Protein 1M15 (pdb70)

Solvent-accessible surface area: 14809 Å² total

B-factor: mean 19.34, std 11.13, range [7.87, 86.86]

GO terms:
  GO:0004054 arginine kinase activity (F, IDA)
  GO:0016310 phosphorylation (P, IDA)
  GO:0005524 ATP binding (F, IDA)

Foldseek 3Di:
DDVVQLVVLVVLLVLLVPPVVQQALQSVQPDPVLCVVQQPFADPLGDGVCLFQQLCSVPSNHNHRGWAQFPCSCPSSVSSNVVSLCVQQVGAHPPAAFDPADQDDLVVFFFQDVVQPWFWKKKKKFFFAFPPDTAQQSDDLVRLQVLLVLVQVLQCPDDDQSHWHKDQPVVDDPVVQVVCLVVVQADDPDDSSCVSSNRQPPPPRNWTKIGHPVSQWMWTDRDQHRIMTMGMDTGGGVSVRSVVSVVVVVSSCVPTPTDQDRGFGGDGGHSQCTRQNMKIKTFTAQCQCCVPPVSVQVLLVVLQKDWDAPSGHPDHHDPRTIIIIHRHHGRDHSNVRNVSRSVSSSVSVVCSVVGD

InterPro domains:
  IPR000749 ATP:guanido phosphotransferase [PTHR11547] (3-356)
  IPR014746 Glutamine synthetase/guanido kinase, catalytic domain [SSF55931] (97-356)
  IPR022413 ATP:guanido phosphotransferase, N-terminal [PF02807] (21-86)
  IPR022413 ATP:guanido phosphotransferase, N-terminal [PS51509] (9-91)
  IPR022414 ATP:guanido phosphotransferase, catalytic domain [PF00217] (147-355)
  IPR022414 ATP:guanido phosphotransferase, catalytic domain [PS51510] (119-356)
  IPR022415 ATP:guanido phosphotransferase active site [PS00112] (271-277)
  IPR036802 ATP:guanido phosphotransferase, N-terminal domain superfamily [G3DSA:1.10.135.10] (1-95)
  IPR036802 ATP:guanido phosphotransferase, N-terminal domain superfamily [SSF48034] (9-100)

CATH classification: 1.10.135.10 (+1 more: 3.30.590.10)

Organism: Limulus polyphemus (NCBI:txid6850)

Structure (mmCIF, N/CA/C/O backbone):
data_1M15
#
_entry.id   1M15
#
_cell.length_a   65.393
_cell.length_b   70.312
_cell.length_c   80.319
_cell.angle_alpha   90.00
_cell.angle_beta   90.00
_cell.angle_gamma   90.00
#
_symmetry.space_group_name_H-M   'P 21 21 21'
#
loop_
_entity.id
_entity.type
_entity.pdbx_description
1 polymer 'arginine kinase'
2 non-polymer 'NITRATE ION'
3 non-polymer 'MAGNESIUM ION'
4 non-polymer ARGININE
5 non-polymer "ADENOSINE-5'-DIPHOSPHATE"
6 water water
#
loop_
_atom_site.group_PDB
_atom_site.id
_atom_site.type_symbol
_atom_site.label_atom_id
_atom_site.label_alt_id
_atom_site.label_comp_id
_atom_site.label_asym_id
_atom_site.label_entity_id
_atom_site.label_seq_id
_atom_site.pdbx_PDB_ins_code
_atom_site.Cartn_x
_atom_site.Cartn_y
_atom_site.Cartn_z
_atom_site.occupancy
_atom_site.B_iso_or_equiv
_atom_site.auth_seq_id
_atom_site.auth_comp_id
_atom_site.auth_asym_id
_atom_site.auth_atom_id
_atom_site.pdbx_PDB_model_num
ATOM 1 N N . VAL A 1 2 ? 46.175 -11.953 27.067 1.00 30.64 2 VAL A N 1
ATOM 2 C CA . VAL A 1 2 ? 46.461 -10.521 27.206 1.00 33.03 2 VAL A CA 1
ATOM 3 C C . VAL A 1 2 ? 47.921 -10.222 26.919 1.00 35.31 2 VAL A C 1
ATOM 4 O O . VAL A 1 2 ? 48.841 -10.999 27.193 1.00 47.91 2 VAL A O 1
ATOM 8 N N . ASP A 1 3 ? 48.177 -9.062 26.317 1.00 35.68 3 ASP A N 1
ATOM 9 C CA . ASP A 1 3 ? 49.524 -8.661 25.933 1.00 39.57 3 ASP A CA 1
ATOM 10 C C . ASP A 1 3 ? 50.329 -8.284 27.169 1.00 38.74 3 ASP A C 1
ATOM 11 O O . ASP A 1 3 ? 49.770 -7.803 28.150 1.00 39.69 3 ASP A O 1
ATOM 16 N N . GLN A 1 4 ? 51.644 -8.443 27.136 1.00 45.33 4 GLN A N 1
ATOM 17 C CA . GLN A 1 4 ? 52.520 -8.115 28.252 1.00 45.64 4 GLN A CA 1
ATOM 18 C C . GLN A 1 4 ? 52.377 -6.677 28.727 1.00 43.82 4 GLN A C 1
ATOM 19 O O . GLN A 1 4 ? 52.552 -6.375 29.904 1.00 40.99 4 GLN A O 1
ATOM 25 N N . ALA A 1 5 ? 52.174 -5.745 27.800 1.00 39.17 5 ALA A N 1
ATOM 26 C CA . ALA A 1 5 ? 52.109 -4.341 28.214 1.00 38.69 5 ALA A CA 1
ATOM 27 C C . ALA A 1 5 ? 50.939 -4.119 29.161 1.00 37.38 5 ALA A C 1
ATOM 28 O O . ALA A 1 5 ? 51.003 -3.289 30.077 1.00 36.91 5 ALA A O 1
ATOM 30 N N . THR A 1 6 ? 49.838 -4.813 28.866 1.00 35.72 6 THR A N 1
ATOM 31 C CA . THR A 1 6 ? 48.647 -4.695 29.707 1.00 33.07 6 THR A CA 1
ATOM 32 C C . THR A 1 6 ? 48.886 -5.428 31.023 1.00 28.07 6 THR A C 1
ATOM 33 O O . THR A 1 6 ? 48.572 -4.928 32.102 1.00 24.79 6 THR A O 1
ATOM 37 N N . LEU A 1 7 ? 49.582 -6.574 30.972 1.00 31.25 7 LEU A N 1
ATOM 38 C CA . LEU A 1 7 ? 49.887 -7.277 32.219 1.00 28.36 7 LEU A CA 1
ATOM 39 C C . LEU A 1 7 ? 50.787 -6.419 33.101 1.00 28.85 7 LEU A C 1
ATOM 40 O O . LEU A 1 7 ? 50.666 -6.373 34.316 1.00 30.62 7 LEU A O 1
ATOM 45 N N . ASP A 1 8 ? 51.797 -5.807 32.488 1.00 30.24 8 ASP A N 1
ATOM 46 C CA . ASP A 1 8 ? 52.684 -4.871 33.173 1.00 31.54 8 ASP A CA 1
ATOM 47 C C . ASP A 1 8 ? 51.923 -3.753 33.873 1.00 31.07 8 ASP A C 1
ATOM 48 O O . ASP A 1 8 ? 52.177 -3.434 35.043 1.00 29.47 8 ASP A O 1
ATOM 53 N N . LYS A 1 9 ? 51.043 -3.098 33.121 1.00 26.73 9 LYS A N 1
ATOM 54 C CA . LYS A 1 9 ? 50.203 -2.038 33.676 1.00 26.30 9 LYS A CA 1
ATOM 55 C C . LYS A 1 9 ? 49.317 -2.575 34.785 1.00 22.64 9 LYS A C 1
ATOM 56 O O . LYS A 1 9 ? 49.081 -1.960 35.828 1.00 24.85 9 LYS A O 1
ATOM 62 N N . LEU A 1 10 ? 48.842 -3.817 34.611 1.00 22.20 10 LEU A N 1
ATOM 63 C CA . LEU A 1 10 ? 48.012 -4.364 35.689 1.00 24.15 10 LEU A CA 1
ATOM 64 C C . LEU A 1 10 ? 48.810 -4.560 36.973 1.00 24.65 10 LEU A C 1
ATOM 65 O O . LEU A 1 10 ? 48.341 -4.280 38.076 1.00 22.57 10 LEU A O 1
ATOM 70 N N . GLU A 1 11 ? 49.985 -5.188 36.877 1.00 26.33 11 GLU A N 1
ATOM 71 C CA . GLU A 1 11 ? 50.818 -5.400 38.062 1.00 29.90 11 GLU A CA 1
ATOM 72 C C . GLU A 1 11 ? 51.144 -4.080 38.749 1.00 28.15 11 GLU A C 1
ATOM 73 O O . GLU A 1 11 ? 51.120 -3.922 39.969 1.00 28.25 11 GLU A O 1
ATOM 79 N N . ALA A 1 12 ? 51.410 -3.048 37.944 1.00 26.78 12 ALA A N 1
ATOM 80 C CA . ALA A 1 12 ? 51.701 -1.730 38.523 1.00 27.56 12 ALA A CA 1
ATOM 81 C C . ALA A 1 12 ? 50.453 -1.121 39.154 1.00 26.25 12 ALA A C 1
ATOM 82 O O . ALA A 1 12 ? 50.516 -0.500 40.225 1.00 24.37 12 ALA A O 1
ATOM 84 N N . GLY A 1 13 ? 49.287 -1.333 38.527 1.00 23.07 13 GLY A N 1
ATOM 85 C CA . GLY A 1 13 ? 48.081 -0.793 39.171 1.00 22.96 13 GLY A CA 1
ATOM 86 C C . GLY A 1 13 ? 47.794 -1.531 40.474 1.00 22.12 13 GLY A C 1
ATOM 87 O O . GLY A 1 13 ? 47.321 -0.924 41.460 1.00 21.44 13 GLY A O 1
ATOM 88 N N . PHE A 1 14 ? 47.951 -2.861 40.467 1.00 21.77 14 PHE A N 1
ATOM 89 C CA . PHE A 1 14 ? 47.671 -3.622 41.702 1.00 20.55 14 PHE A CA 1
ATOM 90 C C . PHE A 1 14 ? 48.587 -3.093 42.802 1.00 22.81 14 PHE A C 1
ATOM 91 O O . PHE A 1 14 ? 48.180 -2.838 43.939 1.00 22.32 14 PHE A O 1
ATOM 99 N N . LYS A 1 15 ? 49.867 -2.920 42.470 1.00 22.18 15 LYS A N 1
ATOM 100 C CA . LYS A 1 15 ? 50.844 -2.379 43.411 1.00 24.20 15 LYS A CA 1
ATOM 101 C C . LYS A 1 15 ? 50.436 -0.998 43.920 1.00 24.89 15 LYS A C 1
ATOM 102 O O . LYS A 1 15 ? 50.523 -0.686 45.123 1.00 24.07 15 LYS A O 1
ATOM 108 N N . LYS A 1 16 ? 50.031 -0.154 42.966 1.00 21.52 16 LYS A N 1
ATOM 109 C CA . LYS A 1 16 ? 49.623 1.192 43.367 1.00 21.91 16 LYS A CA 1
ATOM 110 C C . LYS A 1 16 ? 48.456 1.107 44.334 1.00 25.97 16 LYS A C 1
ATOM 111 O O . LYS A 1 16 ? 48.400 1.880 45.309 1.00 21.40 16 LYS A O 1
ATOM 117 N N . LEU A 1 17 ? 47.473 0.236 44.109 1.00 20.50 17 LEU A N 1
ATOM 118 C CA . LEU A 1 17 ? 46.355 0.121 45.052 1.00 19.89 17 LEU A CA 1
ATOM 119 C C . LEU A 1 17 ? 46.795 -0.371 46.430 1.00 22.23 17 LEU A C 1
ATOM 120 O O . LEU A 1 17 ? 46.334 0.145 47.460 1.00 20.91 17 LEU A O 1
ATOM 125 N N . GLN A 1 18 ? 47.701 -1.353 46.436 1.00 23.20 18 GLN A N 1
ATOM 126 C CA . GLN A 1 18 ? 48.171 -1.887 47.710 1.00 22.34 18 GLN A CA 1
ATOM 127 C C . GLN A 1 18 ? 48.907 -0.809 48.499 1.00 23.05 18 GLN A C 1
ATOM 128 O O . GLN A 1 18 ? 48.805 -0.784 49.728 1.00 24.83 18 GLN A O 1
ATOM 134 N N . GLU A 1 19 ? 49.668 0.033 47.773 1.00 22.20 19 GLU A N 1
ATOM 135 C CA . GLU A 1 19 ? 50.471 1.039 48.461 1.00 22.62 19 GLU A CA 1
ATOM 136 C C . GLU A 1 19 ? 49.631 2.194 48.986 1.00 23.22 19 GLU A C 1
ATOM 137 O O . GLU A 1 19 ? 50.098 3.004 49.807 1.00 24.15 19 GLU A O 1
ATOM 143 N N . ALA A 1 20 ? 48.450 2.405 48.416 1.00 22.08 20 ALA A N 1
ATOM 144 C CA . ALA A 1 20 ? 47.619 3.561 48.764 1.00 21.32 20 ALA A CA 1
ATOM 145 C C . ALA A 1 20 ? 46.906 3.248 50.077 1.00 20.55 20 ALA A C 1
ATOM 146 O O . ALA A 1 20 ? 45.801 2.702 50.036 1.00 23.06 20 ALA A O 1
ATOM 148 N N . SER A 1 21 ? 47.574 3.494 51.185 1.00 26.33 21 SER A N 1
ATOM 149 C CA . SER A 1 21 ? 47.118 3.090 52.508 1.00 31.08 21 SER A CA 1
ATOM 150 C C . SER A 1 21 ? 45.801 3.717 52.899 1.00 29.33 21 SER A C 1
ATOM 151 O O . SER A 1 21 ? 44.996 3.166 53.659 1.00 33.57 21 SER A O 1
ATOM 154 N N . ASP A 1 22 ? 45.499 4.907 52.376 1.00 28.24 22 ASP A N 1
ATOM 155 C CA . ASP A 1 22 ? 44.216 5.448 52.853 1.00 32.49 22 ASP A CA 1
ATOM 156 C C . ASP A 1 22 ? 43.133 5.377 51.783 1.00 31.15 22 ASP A C 1
ATOM 157 O O . ASP A 1 22 ? 42.075 6.005 51.911 1.00 39.34 22 ASP A O 1
ATOM 162 N N . CYS A 1 23 ? 43.359 4.636 50.701 1.00 25.03 23 CYS A N 1
ATOM 163 C CA . CYS A 1 23 ? 42.318 4.455 49.683 1.00 20.59 23 CYS A CA 1
ATOM 164 C C . CYS A 1 23 ? 41.230 3.543 50.230 1.00 21.81 23 CYS A C 1
ATOM 165 O O . CYS A 1 23 ? 41.466 2.511 50.870 1.00 24.53 23 CYS A O 1
ATOM 168 N N . LYS A 1 24 ? 39.990 3.973 49.985 1.00 19.70 24 LYS A N 1
ATOM 169 C CA . LYS A 1 24 ? 38.836 3.298 50.563 1.00 19.32 24 LYS A CA 1
ATOM 170 C C . LYS A 1 24 ? 37.898 2.775 49.487 1.00 15.80 24 LYS A C 1
ATOM 171 O O . LYS A 1 24 ? 36.741 2.414 49.765 1.00 19.49 24 LYS A O 1
ATOM 177 N N . SER A 1 25 ? 38.378 2.619 48.256 1.00 16.47 25 SER A N 1
ATOM 178 C CA . SER A 1 25 ? 37.498 2.146 47.197 1.00 15.02 25 SER A CA 1
ATOM 179 C C . SER A 1 25 ? 37.143 0.681 47.403 1.00 15.51 25 SER A C 1
ATOM 180 O O . SER A 1 25 ? 37.910 -0.141 47.937 1.00 16.27 25 SER A O 1
ATOM 183 N N . LEU A 1 26 ? 35.992 0.280 46.869 1.00 14.44 26 LEU A N 1
ATOM 184 C CA . LEU A 1 26 ? 35.640 -1.133 46.861 1.00 13.69 26 LEU A CA 1
ATOM 185 C C . LEU A 1 26 ? 36.611 -1.909 45.974 1.00 14.54 26 LEU A C 1
ATOM 186 O O . LEU A 1 26 ? 36.859 -3.097 46.267 1.00 15.45 26 LEU A O 1
ATOM 191 N N . LEU A 1 27 ? 37.182 -1.283 44.957 1.00 13.76 27 LEU A N 1
ATOM 192 C CA . LEU A 1 27 ? 38.233 -1.935 44.157 1.00 13.95 27 LEU A CA 1
ATOM 193 C C . LEU A 1 27 ? 39.402 -2.363 45.026 1.00 14.99 27 LEU A C 1
ATOM 194 O O . LEU A 1 27 ? 39.828 -3.521 45.061 1.00 16.80 27 LEU A O 1
ATOM 199 N N . LYS A 1 28 ? 39.958 -1.440 45.815 1.00 16.22 28 LYS A N 1
ATOM 200 C CA . LYS A 1 28 ? 41.076 -1.821 46.671 1.00 16.70 28 LYS A CA 1
ATOM 201 C C . LYS A 1 28 ? 40.632 -2.881 47.666 1.00 16.19 28 LYS A C 1
ATOM 202 O O . LYS A 1 28 ? 41.412 -3.796 47.998 1.00 19.31 28 LYS A O 1
ATOM 213 N N . LYS A 1 29 ? 39.459 -2.740 48.251 1.00 17.29 29 LYS A N 1
ATOM 214 C CA . LYS A 1 29 ? 39.018 -3.697 49.281 1.00 16.08 29 LYS A CA 1
ATOM 215 C C . LYS A 1 29 ? 38.876 -5.101 48.732 1.00 16.84 29 LYS A C 1
ATOM 216 O O . LYS A 1 29 ? 39.232 -6.102 49.380 1.00 20.33 29 LYS A O 1
ATOM 222 N N . HIS A 1 30 ? 38.406 -5.261 47.498 1.00 16.34 30 HIS A N 1
ATOM 223 C CA . HIS A 1 30 ? 38.011 -6.570 47.004 1.00 17.39 30 HIS A CA 1
ATOM 224 C C . HIS A 1 30 ? 38.972 -7.160 45.999 1.00 16.59 30 HIS A C 1
ATOM 225 O O . HIS A 1 30 ? 38.887 -8.372 45.787 1.00 17.90 30 HIS A O 1
ATOM 232 N N . LEU A 1 31 ? 39.885 -6.375 45.435 1.00 17.03 31 LEU A N 1
ATOM 233 C CA . LEU A 1 31 ? 40.887 -6.945 44.535 1.00 17.25 31 LEU A CA 1
ATOM 234 C C . LEU A 1 31 ? 42.059 -7.501 45.343 1.00 18.36 31 LEU A C 1
ATOM 235 O O . LEU A 1 31 ? 43.092 -6.851 45.510 1.00 21.59 31 LEU A O 1
ATOM 240 N N . THR A 1 32 ? 41.814 -8.699 45.876 1.00 19.21 32 THR A N 1
ATOM 241 C CA . THR A 1 32 ? 42.904 -9.403 46.575 1.00 20.44 32 THR A CA 1
ATOM 242 C C . THR A 1 32 ? 43.880 -9.978 45.568 1.00 20.00 32 THR A C 1
ATOM 243 O O . THR A 1 32 ? 43.561 -10.109 44.375 1.00 20.95 32 THR A O 1
ATOM 247 N N . LYS A 1 33 ? 45.079 -10.329 46.046 1.00 22.13 33 LYS A N 1
ATOM 248 C CA . LYS A 1 33 ? 46.061 -10.965 45.164 1.00 22.68 33 LYS A CA 1
ATOM 249 C C . LYS A 1 33 ? 45.449 -12.191 44.482 1.00 23.21 33 LYS A C 1
ATOM 250 O O . LYS A 1 33 ? 45.651 -12.358 43.270 1.00 25.22 33 LYS A O 1
ATOM 256 N N . ASP A 1 34 ? 44.698 -13.008 45.209 1.00 24.66 34 ASP A N 1
ATOM 257 C CA . ASP A 1 34 ? 44.073 -14.183 44.608 1.00 28.46 34 ASP A CA 1
ATOM 258 C C . ASP A 1 34 ? 43.108 -13.807 43.493 1.00 24.46 34 ASP A C 1
ATOM 259 O O . ASP A 1 34 ? 43.110 -14.414 42.412 1.00 26.68 34 ASP A O 1
ATOM 264 N N . VAL A 1 35 ? 42.201 -12.868 43.817 1.00 21.91 35 VAL A N 1
ATOM 265 C CA . VAL A 1 35 ? 41.240 -12.461 42.800 1.00 20.47 35 VAL A CA 1
ATOM 266 C C . VAL A 1 35 ? 41.968 -11.925 41.577 1.00 18.60 35 VAL A C 1
ATOM 267 O O . VAL A 1 35 ? 41.642 -12.295 40.441 1.00 20.91 35 VAL A O 1
ATOM 271 N N . PHE A 1 36 ? 42.916 -11.015 41.818 1.00 20.02 36 PHE A N 1
ATOM 272 C CA . PHE A 1 36 ? 43.719 -10.436 40.734 1.00 19.91 36 PHE A CA 1
ATOM 273 C C . PHE A 1 36 ? 44.402 -11.504 39.904 1.00 21.03 36 PHE A C 1
ATOM 274 O O . PHE A 1 36 ? 44.258 -11.521 38.674 1.00 20.83 36 PHE A O 1
ATOM 282 N N . ASP A 1 37 ? 45.127 -12.444 40.532 1.00 23.15 37 ASP A N 1
ATOM 283 C CA . ASP A 1 37 ? 45.811 -13.468 39.724 1.00 26.23 37 ASP A CA 1
ATOM 284 C C . ASP A 1 37 ? 44.808 -14.327 38.961 1.00 23.63 37 ASP A C 1
ATOM 285 O O . ASP A 1 37 ? 45.096 -14.793 37.852 1.00 26.86 37 ASP A O 1
ATOM 290 N N . SER A 1 38 ? 43.621 -14.529 39.526 1.00 22.22 38 SER A N 1
ATOM 291 C CA . SER A 1 38 ? 42.646 -15.398 38.878 1.00 21.48 38 SER A CA 1
ATOM 292 C C . SER A 1 38 ? 42.096 -14.803 37.591 1.00 21.54 38 SER A C 1
ATOM 293 O O . SER A 1 38 ? 41.613 -15.536 36.721 1.00 26.53 38 SER A O 1
ATOM 296 N N . ILE A 1 39 ? 42.116 -13.473 37.437 1.00 18.99 39 ILE A N 1
ATOM 297 C CA . ILE A 1 39 ? 41.443 -12.891 36.280 1.00 19.07 39 ILE A CA 1
ATOM 298 C C . ILE A 1 39 ? 42.317 -11.966 35.469 1.00 17.56 39 ILE A C 1
ATOM 299 O O . ILE A 1 39 ? 41.912 -11.575 34.375 1.00 20.91 39 ILE A O 1
ATOM 304 N N . LYS A 1 40 ? 43.556 -11.682 35.844 1.00 18.72 40 LYS A N 1
ATOM 305 C CA . LYS A 1 40 ? 44.342 -10.691 35.123 1.00 19.21 40 LYS A CA 1
ATOM 306 C C . LYS A 1 40 ? 44.759 -11.115 33.720 1.00 20.72 40 LYS A C 1
ATOM 307 O O . LYS A 1 40 ? 45.055 -10.236 32.886 1.00 21.45 40 LYS A O 1
ATOM 313 N N . ASN A 1 41 ? 44.726 -12.408 33.414 1.00 20.91 41 ASN A N 1
ATOM 314 C CA . ASN A 1 41 ? 45.083 -12.873 32.068 1.00 23.24 41 ASN A CA 1
ATOM 315 C C . ASN A 1 41 ? 43.837 -13.098 31.208 1.00 21.37 41 ASN A C 1
ATOM 316 O O . ASN A 1 41 ? 43.915 -13.679 30.117 1.00 25.70 41 ASN A O 1
ATOM 321 N N . LYS A 1 42 ? 42.657 -12.711 31.709 1.00 20.87 42 LYS A N 1
ATOM 322 C CA . LYS A 1 42 ? 41.431 -12.986 30.945 1.00 22.31 42 LYS A CA 1
ATOM 323 C C . LYS A 1 42 ? 41.066 -11.806 30.054 1.00 23.24 42 LYS A C 1
ATOM 324 O O . LYS A 1 42 ? 41.433 -10.656 30.299 1.00 23.45 42 LYS A O 1
ATOM 330 N N . LYS A 1 43 ? 40.318 -12.133 29.006 1.00 25.07 43 LYS A N 1
ATOM 331 C CA . LYS A 1 43 ? 39.906 -11.127 28.025 1.00 23.50 43 LYS A CA 1
ATOM 332 C C . LYS A 1 43 ? 38.531 -11.466 27.479 1.00 23.54 43 LYS A C 1
ATOM 333 O O . LYS A 1 43 ? 38.167 -12.633 27.357 1.00 23.36 43 LYS A O 1
ATOM 339 N N . THR A 1 44 ? 37.693 -10.460 27.233 1.00 20.99 44 THR A N 1
ATOM 340 C CA . THR A 1 44 ? 36.376 -10.734 26.660 1.00 20.02 44 THR A CA 1
ATOM 341 C C . THR A 1 44 ? 36.448 -10.915 25.141 1.00 23.25 44 THR A C 1
ATOM 342 O O . THR A 1 44 ? 37.502 -10.636 24.565 1.00 30.84 44 THR A O 1
ATOM 346 N N . GLY A 1 45 ? 35.314 -11.279 24.564 1.00 25.03 45 GLY A N 1
ATOM 347 C CA . GLY A 1 45 ? 35.209 -11.439 23.112 1.00 29.24 45 GLY A CA 1
ATOM 348 C C . GLY A 1 45 ? 35.438 -10.104 22.433 1.00 28.99 45 GLY A C 1
ATOM 349 O O . GLY A 1 45 ? 35.832 -10.117 21.270 1.00 40.50 45 GLY A O 1
ATOM 350 N N . MET A 1 46 ? 35.226 -8.971 23.083 1.00 30.26 46 MET A N 1
ATOM 351 C CA . MET A 1 46 ? 35.446 -7.644 22.516 1.00 30.92 46 MET A CA 1
ATOM 352 C C . MET A 1 46 ? 36.841 -7.106 22.842 1.00 29.11 46 MET A C 1
ATOM 353 O O . MET A 1 46 ? 37.199 -5.973 22.509 1.00 37.88 46 MET A O 1
ATOM 362 N N . GLY A 1 47 ? 37.620 -7.881 23.582 1.00 25.27 47 GLY A N 1
ATOM 363 C CA . GLY A 1 47 ? 38.998 -7.543 23.901 1.00 25.74 47 GLY A CA 1
ATOM 364 C C . GLY A 1 47 ? 39.168 -6.739 25.170 1.00 26.32 47 GLY A C 1
ATOM 365 O O . GLY A 1 47 ? 40.229 -6.156 25.423 1.00 25.93 47 GLY A O 1
ATOM 366 N N . ALA A 1 48 ? 38.102 -6.667 25.967 1.00 23.72 48 ALA A N 1
ATOM 367 C CA . ALA A 1 48 ? 38.205 -5.964 27.238 1.00 22.03 48 ALA A CA 1
ATOM 368 C C . ALA A 1 48 ? 39.054 -6.779 28.201 1.00 19.26 48 ALA A C 1
ATOM 369 O O . ALA A 1 48 ? 38.895 -8.002 28.324 1.00 21.79 48 ALA A O 1
ATOM 371 N N . THR A 1 49 ? 39.975 -6.068 28.850 1.00 18.92 49 THR A N 1
ATOM 372 C CA . THR A 1 49 ? 40.831 -6.742 29.825 1.00 18.65 49 THR A CA 1
ATOM 373 C C . THR A 1 49 ? 40.529 -6.227 31.220 1.00 17.40 49 THR A C 1
ATOM 374 O O . THR A 1 49 ? 39.800 -5.251 31.425 1.00 18.62 49 THR A O 1
ATOM 378 N N . LEU A 1 50 ? 41.190 -6.795 32.219 1.00 18.50 50 LEU A N 1
ATOM 379 C CA . LEU A 1 50 ? 41.035 -6.300 33.587 1.00 17.52 50 LEU A CA 1
ATOM 380 C C . LEU A 1 50 ? 41.468 -4.855 33.721 1.00 17.93 50 LEU A C 1
ATOM 381 O O . LEU A 1 50 ? 40.940 -4.094 34.541 1.00 18.98 50 LEU A O 1
ATOM 386 N N . LEU A 1 51 ? 42.439 -4.434 32.926 1.00 17.69 51 LEU A N 1
ATOM 387 C CA . LEU A 1 51 ? 42.872 -3.045 32.967 1.00 17.24 51 LEU A CA 1
ATOM 388 C C . LEU A 1 51 ? 41.730 -2.104 32.590 1.00 18.26 51 LEU A C 1
ATOM 389 O O . LEU A 1 51 ? 41.533 -1.037 33.195 1.00 18.73 51 LEU A O 1
ATOM 394 N N . ASP A 1 52 ? 40.961 -2.451 31.552 1.00 17.95 52 ASP A N 1
ATOM 395 C CA . ASP A 1 52 ? 39.829 -1.627 31.168 1.00 17.78 52 ASP A CA 1
ATOM 396 C C . ASP A 1 52 ? 38.841 -1.536 32.330 1.00 18.35 52 ASP A C 1
ATOM 397 O O . ASP A 1 52 ? 38.196 -0.508 32.597 1.00 22.09 52 ASP A O 1
ATOM 402 N N . VAL A 1 53 ? 38.658 -2.643 33.046 1.00 15.48 53 VAL A N 1
ATOM 403 C CA . VAL A 1 53 ? 37.731 -2.685 34.171 1.00 14.52 53 VAL A CA 1
ATOM 404 C C . VAL A 1 53 ? 38.182 -1.796 35.316 1.00 14.14 53 VAL A C 1
ATOM 405 O O . VAL A 1 53 ? 37.386 -1.033 35.894 1.00 15.45 53 VAL A O 1
ATOM 409 N N . ILE A 1 54 ? 39.464 -1.877 35.678 1.00 15.19 54 ILE A N 1
ATOM 410 C CA . ILE A 1 54 ? 39.942 -1.257 36.914 1.00 13.92 54 ILE A CA 1
ATOM 411 C C . ILE A 1 54 ? 40.658 0.070 36.724 1.00 15.02 54 ILE A C 1
ATOM 412 O O . ILE A 1 54 ? 40.973 0.740 37.730 1.00 15.48 54 ILE A O 1
ATOM 417 N N . GLN A 1 55 ? 40.982 0.474 35.505 1.00 15.31 55 GLN A N 1
ATOM 418 C CA . GLN A 1 55 ? 41.876 1.637 35.345 1.00 16.25 55 GLN A CA 1
ATOM 419 C C . GLN A 1 55 ? 41.311 2.884 36.019 1.00 15.64 55 GLN A C 1
ATOM 420 O O . GLN A 1 55 ? 42.055 3.699 36.608 1.00 15.36 55 GLN A O 1
ATOM 426 N N . SER A 1 56 ? 39.988 3.080 36.019 1.00 14.60 56 SER A N 1
ATOM 427 C CA . SER A 1 56 ? 39.484 4.334 36.601 1.00 12.85 56 SER A CA 1
ATOM 428 C C . SER A 1 56 ? 39.745 4.386 38.106 1.00 12.99 56 SER A C 1
ATOM 429 O O . SER A 1 56 ? 40.084 5.428 38.696 1.00 14.68 56 SER A O 1
ATOM 432 N N . GLY A 1 57 ? 39.646 3.232 38.758 1.00 13.36 57 GLY A N 1
ATOM 433 C CA . GLY A 1 57 ? 39.871 3.156 40.180 1.00 13.21 57 GLY A CA 1
ATOM 434 C C . GLY A 1 57 ? 41.359 3.202 40.517 1.00 15.02 57 GLY A C 1
ATOM 435 O O . GLY A 1 57 ? 41.699 3.578 41.635 1.00 16.20 57 GLY A O 1
ATOM 436 N N . VAL A 1 58 ? 42.214 2.737 39.616 1.00 16.45 58 VAL A N 1
ATOM 437 C CA . VAL A 1 58 ? 43.658 2.833 39.827 1.00 16.97 58 VAL A CA 1
ATOM 438 C C . VAL A 1 58 ? 44.093 4.293 39.715 1.00 18.02 58 VAL A C 1
ATOM 439 O O . VAL A 1 58 ? 44.880 4.809 40.498 1.00 20.10 58 VAL A O 1
ATOM 443 N N . GLU A 1 59 ? 43.558 5.001 38.735 1.00 17.44 59 GLU A N 1
ATOM 444 C CA . GLU A 1 59 ? 44.009 6.362 38.449 1.00 17.28 59 GLU A CA 1
ATOM 445 C C . GLU A 1 59 ? 43.360 7.344 39.421 1.00 16.32 59 GLU A C 1
ATOM 446 O O . GLU A 1 59 ? 43.898 8.413 39.704 1.00 18.48 59 GLU A O 1
ATOM 452 N N . ASN A 1 60 ? 42.127 7.047 39.820 1.00 14.90 60 ASN A N 1
ATOM 453 C CA . ASN A 1 60 ? 41.385 7.922 40.745 1.00 14.20 60 ASN A CA 1
ATOM 454 C C . ASN A 1 60 ? 41.265 7.190 42.072 1.00 14.42 60 ASN A C 1
ATOM 455 O O . ASN A 1 60 ? 40.306 6.450 42.322 1.00 14.22 60 ASN A O 1
ATOM 460 N N . LEU A 1 61 ? 42.285 7.360 42.904 1.00 15.64 61 LEU A N 1
ATOM 461 C CA . LEU A 1 61 ? 42.317 6.598 44.156 1.00 15.15 61 LEU A CA 1
ATOM 462 C C . LEU A 1 61 ? 41.233 7.036 45.124 1.00 14.75 61 LEU A C 1
ATOM 463 O O . LEU A 1 61 ? 40.931 6.278 46.032 1.00 18.69 61 LEU A O 1
ATOM 468 N N . ASP A 1 62 ? 40.615 8.182 44.864 1.00 15.46 62 ASP A N 1
ATOM 469 C CA . ASP A 1 62 ? 39.497 8.678 45.671 1.00 15.61 62 ASP A CA 1
ATOM 470 C C . ASP A 1 62 ? 38.166 8.052 45.267 1.00 15.31 62 ASP A C 1
ATOM 471 O O . ASP A 1 62 ? 37.104 8.428 45.782 1.00 16.91 62 ASP A O 1
ATOM 476 N N . SER A 1 63 ? 38.168 7.135 44.285 1.00 13.80 63 SER A N 1
ATOM 477 C CA . SER A 1 63 ? 36.960 6.416 43.871 1.00 14.19 63 SER A CA 1
ATOM 478 C C . SER A 1 63 ? 36.266 5.769 45.064 1.00 13.37 63 SER A C 1
ATOM 479 O O . SER A 1 63 ? 36.922 5.184 45.925 1.00 14.40 63 SER A O 1
ATOM 482 N N . GLY A 1 64 ? 34.938 5.739 45.049 1.00 13.25 64 GLY A N 1
ATOM 483 C CA . GLY A 1 64 ? 34.223 4.920 46.018 1.00 13.23 64 GLY A CA 1
ATOM 484 C C . GLY A 1 64 ? 34.118 3.468 45.568 1.00 11.78 64 GLY A C 1
ATOM 485 O O . GLY A 1 64 ? 34.120 2.573 46.432 1.00 14.04 64 GLY A O 1
ATOM 486 N N . VAL A 1 65 ? 34.046 3.231 44.276 1.00 11.95 65 VAL A N 1
ATOM 487 C CA . VAL A 1 65 ? 33.863 1.879 43.750 1.00 11.40 65 VAL A CA 1
ATOM 488 C C . VAL A 1 65 ? 35.075 1.518 42.909 1.00 12.08 65 VAL A C 1
ATOM 489 O O . VAL A 1 65 ? 35.879 0.670 43.318 1.00 14.29 65 VAL A O 1
ATOM 493 N N . GLY A 1 66 ? 35.281 2.227 41.790 1.00 12.51 66 GLY A N 1
ATOM 494 C CA . GLY A 1 66 ? 36.541 2.132 41.058 1.00 13.38 66 GLY A CA 1
ATOM 495 C C . GLY A 1 66 ? 36.563 1.224 39.861 1.00 13.13 66 GLY A C 1
ATOM 496 O O . GLY A 1 66 ? 37.649 1.074 39.277 1.00 14.40 66 GLY A O 1
ATOM 497 N N . ILE A 1 67 ? 35.463 0.565 39.516 1.00 12.68 67 ILE A N 1
ATOM 498 C CA . ILE A 1 67 ? 35.465 -0.332 38.364 1.00 12.59 67 ILE A CA 1
ATOM 499 C C . ILE A 1 67 ? 34.238 -0.071 37.495 1.00 11.61 67 ILE A C 1
ATOM 500 O O . ILE A 1 67 ? 33.227 0.481 37.958 1.00 12.60 67 ILE A O 1
ATOM 505 N N . TYR A 1 68 ? 34.373 -0.433 36.235 1.00 12.56 68 TYR A N 1
ATOM 506 C CA . TYR A 1 68 ? 33.252 -0.349 35.279 1.00 12.10 68 TYR A CA 1
ATOM 507 C C . TYR A 1 68 ? 33.333 -1.580 34.373 1.00 11.46 68 TYR A C 1
ATOM 508 O O . TYR A 1 68 ? 34.408 -2.196 34.254 1.00 13.05 68 TYR A O 1
ATOM 517 N N . ALA A 1 69 ? 32.238 -1.922 33.719 1.00 12.94 69 ALA A N 1
ATOM 518 C CA . ALA A 1 69 ? 32.233 -3.022 32.763 1.00 12.67 69 ALA A CA 1
ATOM 519 C C . ALA A 1 69 ? 32.363 -2.464 31.341 1.00 12.89 69 ALA A C 1
ATOM 520 O O . ALA A 1 69 ? 31.442 -1.789 30.880 1.00 14.10 69 ALA A O 1
ATOM 522 N N . PRO A 1 70 ? 33.418 -2.796 30.595 1.00 14.24 70 PRO A N 1
ATOM 523 C CA . PRO A 1 70 ? 33.515 -2.303 29.205 1.00 15.45 70 PRO A CA 1
ATOM 524 C C . PRO A 1 70 ? 32.482 -2.911 28.276 1.00 14.35 70 PRO A C 1
ATOM 525 O O . PRO A 1 70 ? 32.041 -2.237 27.316 1.00 16.52 70 PRO A O 1
ATOM 529 N N . ASP A 1 71 ? 32.115 -4.158 28.590 1.00 14.97 71 ASP A N 1
ATOM 530 C CA . ASP A 1 71 ? 31.064 -4.839 27.834 1.00 16.32 71 ASP A CA 1
ATOM 531 C C . ASP A 1 71 ? 30.292 -5.724 28.799 1.00 15.47 71 ASP A C 1
ATOM 532 O O . ASP A 1 71 ? 30.701 -5.859 29.973 1.00 16.45 71 ASP A O 1
ATOM 537 N N . ALA A 1 72 ? 29.182 -6.304 28.343 1.00 16.13 72 ALA A N 1
ATOM 538 C CA . ALA A 1 72 ? 28.379 -7.118 29.261 1.00 16.76 72 ALA A CA 1
ATOM 539 C C . ALA A 1 72 ? 29.124 -8.347 29.761 1.00 15.95 72 ALA A C 1
ATOM 540 O O . ALA A 1 72 ? 28.995 -8.770 30.890 1.00 14.76 72 ALA A O 1
ATOM 542 N N . GLU A 1 73 ? 29.885 -8.930 28.837 1.00 16.27 73 GLU A N 1
ATOM 543 C CA . GLU A 1 73 ? 30.611 -10.153 29.107 1.00 16.78 73 GLU A CA 1
ATOM 544 C C . GLU A 1 73 ? 31.531 -9.936 30.310 1.00 14.94 73 GLU A C 1
ATOM 545 O O . GLU A 1 73 ? 31.791 -10.827 31.121 1.00 16.15 73 GLU A O 1
ATOM 551 N N . SER A 1 74 ? 32.107 -8.743 30.420 1.00 14.50 74 SER A N 1
ATOM 552 C CA . SER A 1 74 ? 33.020 -8.421 31.518 1.00 15.27 74 SER A CA 1
ATOM 553 C C . SER A 1 74 ? 32.439 -8.735 32.894 1.00 12.84 74 SER A C 1
ATOM 554 O O . SER A 1 74 ? 33.176 -9.115 33.821 1.00 14.51 74 SER A O 1
ATOM 557 N N . TYR A 1 75 ? 31.141 -8.579 33.109 1.00 13.01 75 TYR A N 1
ATOM 558 C CA . TYR A 1 75 ? 30.558 -8.839 34.430 1.00 14.11 75 TYR A CA 1
ATOM 559 C C . TYR A 1 75 ? 30.782 -10.277 34.872 1.00 14.14 75 TYR A C 1
ATOM 560 O O . TYR A 1 75 ? 30.880 -10.547 36.070 1.00 15.78 75 TYR A O 1
ATOM 569 N N . ARG A 1 76 ? 30.910 -11.191 33.925 1.00 15.53 76 ARG A N 1
ATOM 570 C CA . ARG A 1 76 ? 31.202 -12.593 34.215 1.00 15.29 76 ARG A CA 1
ATOM 571 C C . ARG A 1 76 ? 32.651 -12.943 33.993 1.00 15.23 76 ARG A C 1
ATOM 572 O O . ARG A 1 76 ? 33.208 -13.664 34.832 1.00 17.75 76 ARG A O 1
ATOM 580 N N . THR A 1 77 ? 33.284 -12.466 32.919 1.00 16.01 77 THR A N 1
ATOM 581 C CA . THR A 1 77 ? 34.714 -12.761 32.735 1.00 16.70 77 THR A CA 1
ATOM 582 C C . THR A 1 77 ? 35.492 -12.331 33.974 1.00 15.37 77 THR A C 1
ATOM 583 O O . THR A 1 77 ? 36.414 -13.009 34.442 1.00 19.56 77 THR A O 1
ATOM 587 N N . PHE A 1 78 ? 35.119 -11.148 34.496 1.00 16.42 78 PHE A N 1
ATOM 588 C CA . PHE A 1 78 ? 35.814 -10.649 35.682 1.00 14.61 78 PHE A CA 1
ATOM 589 C C . PHE A 1 78 ? 34.917 -10.751 36.905 1.00 14.63 78 PHE A C 1
ATOM 590 O O . PHE A 1 78 ? 35.037 -9.980 37.848 1.00 15.83 78 PHE A O 1
ATOM 598 N N . GLY A 1 79 ? 34.037 -11.747 36.878 1.00 16.78 79 GLY A N 1
ATOM 599 C CA . GLY A 1 79 ? 33.138 -12.049 37.970 1.00 17.28 79 GLY A CA 1
ATOM 600 C C . GLY A 1 79 ? 33.817 -12.087 39.320 1.00 15.13 79 GLY A C 1
ATOM 601 O O . GLY A 1 79 ? 33.245 -11.567 40.300 1.00 16.79 79 GLY A O 1
ATOM 602 N N . PRO A 1 80 ? 34.978 -12.719 39.481 1.00 15.68 80 PRO A N 1
ATOM 603 C CA . PRO A 1 80 ? 35.578 -12.794 40.828 1.00 15.70 80 PRO A CA 1
ATOM 604 C C . PRO A 1 80 ? 35.851 -11.417 41.430 1.00 15.71 80 PRO A C 1
ATOM 605 O O . PRO A 1 80 ? 35.957 -11.291 42.675 1.00 16.10 80 PRO A O 1
ATOM 609 N N . LEU A 1 81 ? 35.936 -10.360 40.650 1.00 14.41 81 LEU A N 1
ATOM 610 C CA . LEU A 1 81 ? 36.042 -8.996 41.167 1.00 15.23 81 LEU A CA 1
ATOM 611 C C . LEU A 1 81 ? 34.662 -8.339 41.196 1.00 14.96 81 LEU A C 1
ATOM 612 O O . LEU A 1 81 ? 34.293 -7.726 42.222 1.00 14.07 81 LEU A O 1
ATOM 617 N N . PHE A 1 82 ? 33.855 -8.467 40.133 1.00 14.45 82 PHE A N 1
ATOM 618 C CA . PHE A 1 82 ? 32.538 -7.803 40.163 1.00 13.11 82 PHE A CA 1
ATOM 619 C C . PHE A 1 82 ? 31.641 -8.323 41.276 1.00 12.24 82 PHE A C 1
ATOM 620 O O . PHE A 1 82 ? 30.926 -7.583 41.940 1.00 13.64 82 PHE A O 1
ATOM 628 N N . ASP A 1 83 ? 31.610 -9.649 41.442 1.00 13.43 83 ASP A N 1
ATOM 629 C CA . ASP A 1 83 ? 30.642 -10.268 42.343 1.00 14.19 83 ASP A CA 1
ATOM 630 C C . ASP A 1 83 ? 30.791 -9.751 43.764 1.00 13.77 83 ASP A C 1
ATOM 631 O O . ASP A 1 83 ? 29.776 -9.349 44.361 1.00 13.48 83 ASP A O 1
ATOM 636 N N . PRO A 1 84 ? 31.990 -9.714 44.336 1.00 14.31 84 PRO A N 1
ATOM 637 C CA . PRO A 1 84 ? 32.055 -9.240 45.740 1.00 13.33 84 PRO A CA 1
ATOM 638 C C . PRO A 1 84 ? 31.779 -7.756 45.819 1.00 12.84 84 PRO A C 1
ATOM 639 O O . PRO A 1 84 ? 31.257 -7.297 46.845 1.00 13.47 84 PRO A O 1
ATOM 643 N N . ILE A 1 85 ? 32.147 -6.974 44.811 1.00 13.10 85 ILE A N 1
ATOM 644 C CA . ILE A 1 85 ? 31.901 -5.528 44.843 1.00 13.54 85 ILE A CA 1
ATOM 645 C C . ILE A 1 85 ? 30.425 -5.233 44.749 1.00 11.63 85 ILE A C 1
ATOM 646 O O . ILE A 1 85 ? 29.885 -4.397 45.490 1.00 13.21 85 ILE A O 1
ATOM 651 N N . ILE A 1 86 ? 29.732 -5.977 43.881 1.00 13.04 86 ILE A N 1
ATOM 652 C CA . ILE A 1 86 ? 28.277 -5.810 43.747 1.00 13.42 86 ILE A CA 1
ATOM 653 C C . ILE A 1 86 ? 27.603 -6.229 45.050 1.00 12.21 86 ILE A C 1
ATOM 654 O O . ILE A 1 86 ? 26.675 -5.527 45.495 1.00 12.49 86 ILE A O 1
ATOM 659 N N . ASP A 1 87 ? 28.014 -7.347 45.621 1.00 13.31 87 ASP A N 1
ATOM 660 C CA . ASP A 1 87 ? 27.406 -7.780 46.897 1.00 13.33 87 ASP A CA 1
ATOM 661 C C . ASP A 1 87 ? 27.609 -6.717 47.953 1.00 13.23 87 ASP A C 1
ATO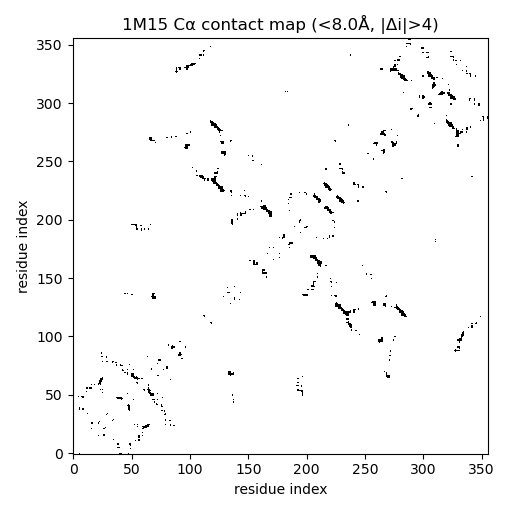M 662 O O . ASP A 1 87 ? 26.721 -6.411 48.749 1.00 13.66 87 ASP A O 1
ATOM 667 N N . ASP A 1 88 ? 28.792 -6.113 48.022 1.00 13.73 88 ASP A N 1
ATOM 668 C CA . ASP A 1 88 ? 29.057 -5.103 49.057 1.00 13.53 88 ASP A CA 1
ATOM 669 C C . ASP A 1 88 ? 28.235 -3.832 48.836 1.00 12.90 88 ASP A C 1
ATOM 670 O O . ASP A 1 88 ? 27.468 -3.363 49.676 1.00 13.64 88 ASP A O 1
ATOM 675 N N . TYR A 1 89 ? 28.331 -3.266 47.623 1.00 12.17 89 TYR A N 1
ATOM 676 C CA . TYR A 1 89 ? 27.693 -1.989 47.354 1.00 11.62 89 TYR A CA 1
ATOM 677 C C . TYR A 1 89 ? 26.183 -2.127 47.555 1.00 11.91 89 TYR A C 1
ATOM 678 O O . TYR A 1 89 ? 25.558 -1.210 48.072 1.00 11.90 89 TYR A O 1
ATOM 687 N N . HIS A 1 90 ? 25.559 -3.150 47.015 1.00 11.45 90 HIS A N 1
ATOM 688 C CA . HIS A 1 90 ? 24.103 -3.192 47.007 1.00 11.15 90 HIS A CA 1
ATOM 689 C C . HIS A 1 90 ? 23.549 -3.770 48.316 1.00 12.55 90 HIS A C 1
ATOM 690 O O . HIS A 1 90 ? 22.338 -3.996 48.418 1.00 12.97 90 HIS A O 1
ATOM 697 N N . GLY A 1 91 ? 24.392 -3.975 49.328 1.00 12.68 91 GLY A N 1
ATOM 698 C CA . GLY A 1 91 ? 23.859 -4.350 50.632 1.00 13.18 91 GLY A CA 1
ATOM 699 C C . GLY A 1 91 ? 23.383 -5.796 50.635 1.00 11.99 91 GLY A C 1
ATOM 700 O O . GLY A 1 91 ? 22.496 -6.151 51.412 1.00 14.87 91 GLY A O 1
ATOM 701 N N . GLY A 1 92 ? 24.042 -6.642 49.839 1.00 12.72 92 GLY A N 1
ATOM 702 C CA . GLY A 1 92 ? 23.765 -8.066 49.857 1.00 13.93 92 GLY A CA 1
ATOM 703 C C . GLY A 1 92 ? 23.277 -8.555 48.506 1.00 14.32 92 GLY A C 1
ATOM 704 O O . GLY A 1 92 ? 22.161 -8.242 48.091 1.00 15.36 92 GLY A O 1
ATOM 705 N N . PHE A 1 93 ? 24.111 -9.328 47.813 1.00 15.43 93 PHE A N 1
ATOM 706 C CA . PHE A 1 93 ? 23.681 -9.886 46.532 1.00 13.61 93 PHE A CA 1
ATOM 707 C C . PHE A 1 93 ? 24.633 -11.065 46.318 1.00 13.91 93 PHE A C 1
ATOM 708 O O . PHE A 1 93 ? 25.784 -10.867 45.928 1.00 17.69 93 PHE A O 1
ATOM 716 N N . LYS A 1 94 ? 24.157 -12.242 46.681 1.00 15.97 94 LYS A N 1
ATOM 717 C CA . LYS A 1 94 ? 24.956 -13.450 46.696 1.00 18.08 94 LYS A CA 1
ATOM 718 C C . LYS A 1 94 ? 25.138 -14.028 45.305 1.00 16.18 94 LYS A C 1
ATOM 719 O O . LYS A 1 94 ? 24.489 -13.639 44.351 1.00 17.68 94 LYS A O 1
ATOM 725 N N . LEU A 1 95 ? 26.076 -14.948 45.159 1.00 20.23 95 LEU A N 1
ATOM 726 C CA . LEU A 1 95 ? 26.427 -15.580 43.897 1.00 19.89 95 LEU A CA 1
ATOM 727 C C . LEU A 1 95 ? 25.166 -16.258 43.363 1.00 19.90 95 LEU A C 1
ATOM 728 O O . LEU A 1 95 ? 24.998 -16.315 42.149 1.00 24.78 95 LEU A O 1
ATOM 733 N N . THR A 1 96 ? 24.348 -16.773 44.270 1.00 22.51 96 THR A N 1
ATOM 734 C CA . THR A 1 96 ? 23.176 -17.551 43.848 1.00 24.45 96 THR A CA 1
ATOM 735 C C . THR A 1 96 ? 21.961 -16.642 43.714 1.00 19.83 96 THR A C 1
ATOM 736 O O . THR A 1 96 ? 20.858 -17.112 43.382 1.00 22.96 96 THR A O 1
ATOM 740 N N . ASP A 1 97 ? 22.112 -15.339 43.999 1.00 16.26 97 ASP A N 1
ATOM 741 C CA . ASP A 1 97 ? 20.947 -14.463 43.891 1.00 14.95 97 ASP A CA 1
ATOM 742 C C . ASP A 1 97 ? 20.741 -14.047 42.431 1.00 14.34 97 ASP A C 1
ATOM 743 O O . ASP A 1 97 ? 21.699 -13.982 41.652 1.00 15.62 97 ASP A O 1
ATOM 748 N N . LYS A 1 98 ? 19.490 -13.720 42.136 1.00 14.99 98 LYS A N 1
ATOM 749 C CA . LYS A 1 98 ? 19.147 -13.168 40.824 1.00 15.12 98 LYS A CA 1
ATOM 750 C C . LYS A 1 98 ? 18.240 -11.957 41.078 1.00 14.47 98 LYS A C 1
ATOM 751 O O . LYS A 1 98 ? 17.375 -11.981 41.958 1.00 14.56 98 LYS A O 1
ATOM 757 N N . HIS A 1 99 ? 18.516 -10.888 40.329 1.00 12.32 99 HIS A N 1
ATOM 758 C CA . HIS A 1 99 ? 17.663 -9.696 40.451 1.00 12.47 99 HIS A CA 1
ATOM 759 C C . HIS A 1 99 ? 16.234 -10.043 40.063 1.00 12.52 99 HIS A C 1
ATOM 760 O O . HIS A 1 99 ? 16.025 -10.738 39.050 1.00 14.41 99 HIS A O 1
ATOM 767 N N . PRO A 1 100 ? 15.227 -9.550 40.772 1.00 12.84 100 PRO A N 1
ATOM 768 C CA . PRO A 1 100 ? 13.821 -9.901 40.486 1.00 14.31 100 PRO A CA 1
ATOM 769 C C . PRO A 1 100 ? 13.313 -9.234 39.209 1.00 14.12 100 PRO A C 1
ATOM 770 O O . PRO A 1 100 ? 13.829 -8.238 38.715 1.00 13.92 100 PRO A O 1
ATOM 774 N N . PRO A 1 101 ? 12.214 -9.730 38.648 1.00 14.37 101 PRO A N 1
ATOM 775 C CA . PRO A 1 101 ? 11.584 -9.102 37.497 1.00 16.13 101 PRO A CA 1
ATOM 776 C C . PRO A 1 101 ? 11.174 -7.665 37.824 1.00 13.60 101 PRO A C 1
ATOM 777 O O . PRO A 1 101 ? 10.914 -7.302 38.974 1.00 15.25 101 PRO A O 1
ATOM 781 N N . LYS A 1 102 ? 11.166 -6.887 36.761 1.00 13.75 102 LYS A N 1
ATOM 782 C CA . LYS A 1 102 ? 10.763 -5.493 36.850 1.00 12.81 102 LYS A CA 1
ATOM 783 C C . LYS A 1 102 ? 9.420 -5.400 37.553 1.00 13.18 102 LYS A C 1
ATOM 784 O O . LYS A 1 102 ? 8.474 -6.096 37.166 1.00 14.95 102 LYS A O 1
ATOM 795 N N . GLN A 1 103 ? 9.307 -4.513 38.541 1.00 11.52 103 GLN A N 1
ATOM 796 C CA . GLN A 1 103 ? 8.056 -4.405 39.303 1.00 13.22 103 GLN A CA 1
ATOM 797 C C . GLN A 1 103 ? 8.002 -2.993 39.884 1.00 11.31 103 GLN A C 1
ATOM 798 O O . GLN A 1 103 ? 8.650 -2.680 40.866 1.00 11.90 103 GLN A O 1
ATOM 804 N N . TRP A 1 104 ? 7.200 -2.153 39.228 1.00 12.57 104 TRP A N 1
ATOM 805 C CA . TRP A 1 104 ? 7.123 -0.764 39.670 1.00 12.65 104 TRP A CA 1
ATOM 806 C C . TRP A 1 104 ? 6.389 -0.639 41.011 1.00 12.97 104 TRP A C 1
ATOM 807 O O . TRP A 1 104 ? 6.542 0.360 41.715 1.00 13.15 104 TRP A O 1
ATOM 818 N N . GLY A 1 105 ? 5.497 -1.587 41.300 1.00 13.02 105 GLY A N 1
ATOM 819 C CA . GLY A 1 105 ? 4.682 -1.602 42.490 1.00 13.58 105 GLY A CA 1
ATOM 820 C C . GLY A 1 105 ? 3.441 -0.744 42.396 1.00 13.20 105 GLY A C 1
ATOM 821 O O . GLY A 1 105 ? 3.092 -0.131 41.386 1.00 15.29 105 GLY A O 1
ATOM 822 N N . ASP A 1 106 ? 2.808 -0.592 43.545 1.00 15.45 106 ASP A N 1
ATOM 823 C CA . ASP A 1 106 ? 1.553 0.154 43.636 1.00 17.34 106 ASP A CA 1
ATOM 824 C C . ASP A 1 106 ? 1.880 1.618 43.914 1.00 16.61 106 ASP A C 1
ATOM 825 O O . ASP A 1 106 ? 2.231 2.051 45.016 1.00 16.29 106 ASP A O 1
ATOM 830 N N . ILE A 1 107 ? 1.742 2.385 42.832 1.00 16.16 107 ILE A N 1
ATOM 831 C CA . ILE A 1 107 ? 2.131 3.790 42.867 1.00 16.73 107 ILE A CA 1
ATOM 832 C C . ILE A 1 107 ? 1.305 4.603 43.827 1.00 18.29 107 ILE A C 1
ATOM 833 O O . ILE A 1 107 ? 1.735 5.629 44.364 1.00 17.47 107 ILE A O 1
ATOM 838 N N . ASN A 1 108 ? 0.069 4.147 44.050 1.00 19.26 108 ASN A N 1
ATOM 839 C CA . ASN A 1 108 ? -0.799 4.875 44.970 1.00 23.25 108 ASN A CA 1
ATOM 840 C C . ASN A 1 108 ? -0.335 4.756 46.410 1.00 20.33 108 ASN A C 1
ATOM 841 O O . ASN A 1 108 ? -0.878 5.454 47.274 1.00 26.49 108 ASN A O 1
ATOM 846 N N . THR A 1 109 ? 0.666 3.921 46.708 1.00 19.78 109 THR A N 1
ATOM 847 C CA . THR A 1 109 ? 1.195 3.873 48.063 1.00 20.01 109 THR A CA 1
ATOM 848 C C . THR A 1 109 ? 2.305 4.885 48.261 1.00 19.42 109 THR A C 1
ATOM 849 O O . THR A 1 109 ? 2.779 5.057 49.384 1.00 26.31 109 THR A O 1
ATOM 853 N N . LEU A 1 110 ? 2.727 5.558 47.195 1.00 17.51 110 LEU A N 1
ATOM 854 C CA . LEU A 1 110 ? 3.742 6.618 47.291 1.00 18.27 110 LEU A CA 1
ATOM 855 C C . LEU A 1 110 ? 3.089 7.933 47.712 1.00 19.33 110 LEU A C 1
ATOM 856 O O . LEU A 1 110 ? 1.930 8.198 47.414 1.00 21.49 110 LEU A O 1
ATOM 861 N N . VAL A 1 111 ? 3.845 8.705 48.490 1.00 21.32 111 VAL A N 1
ATOM 862 C CA . VAL A 1 111 ? 3.253 9.919 49.041 1.00 20.72 111 VAL A CA 1
ATOM 863 C C . VAL A 1 111 ? 4.008 11.188 48.709 1.00 22.49 111 VAL A C 1
ATOM 864 O O . VAL A 1 111 ? 5.130 11.146 48.214 1.00 29.90 111 VAL A O 1
ATOM 868 N N . GLY A 1 112 ? 3.385 12.304 49.086 1.00 20.57 112 GLY A N 1
ATOM 869 C CA . GLY A 1 112 ? 4.053 13.595 49.087 1.00 17.91 112 GLY A CA 1
ATOM 870 C C . GLY A 1 112 ? 5.033 13.675 50.239 1.00 15.11 112 GLY A C 1
ATOM 871 O O . GLY A 1 112 ? 4.772 13.359 51.390 1.00 19.96 112 GLY A O 1
ATOM 872 N N . LEU A 1 113 ? 6.272 13.945 49.932 1.00 11.97 113 LEU A N 1
ATOM 873 C CA . LEU A 1 113 ? 7.357 13.782 50.886 1.00 11.16 113 LEU A CA 1
ATOM 874 C C . LEU A 1 113 ? 7.490 14.929 51.882 1.00 11.27 113 LEU A C 1
ATOM 875 O O . LEU A 1 113 ? 8.087 14.732 52.949 1.00 12.44 113 LEU A O 1
ATOM 880 N N . ASP A 1 114 ? 6.935 16.080 51.576 1.00 10.88 114 ASP A N 1
ATOM 881 C CA . ASP A 1 114 ? 7.131 17.239 52.466 1.00 11.85 114 ASP A CA 1
ATOM 882 C C . ASP A 1 114 ? 6.021 18.255 52.214 1.00 11.27 114 ASP A C 1
ATOM 883 O O . ASP A 1 114 ? 6.270 19.312 51.626 1.00 11.43 114 ASP A O 1
ATOM 888 N N . PRO A 1 115 ? 4.802 17.956 52.661 1.00 12.44 115 PRO A N 1
ATOM 889 C CA . PRO A 1 115 ? 3.680 18.792 52.257 1.00 13.91 115 PRO A CA 1
ATOM 890 C C . PRO A 1 115 ? 3.836 20.262 52.570 1.00 12.09 115 PRO A C 1
ATOM 891 O O . PRO A 1 115 ? 3.451 21.106 51.723 1.00 13.75 115 PRO A O 1
ATOM 895 N N . ALA A 1 116 ? 4.407 20.657 53.701 1.00 11.31 116 ALA A N 1
ATOM 896 C CA . ALA A 1 116 ? 4.534 22.082 54.029 1.00 11.33 116 ALA A CA 1
ATOM 897 C C . ALA A 1 116 ? 5.642 22.744 53.235 1.00 10.83 116 ALA A C 1
ATOM 898 O O . ALA A 1 116 ? 5.715 23.972 53.254 1.00 12.64 116 ALA A O 1
ATOM 900 N N . GLY A 1 117 ? 6.471 22.005 52.514 1.00 11.36 117 GLY A N 1
ATOM 901 C CA . GLY A 1 117 ? 7.415 22.621 51.595 1.00 13.31 117 GLY A CA 1
ATOM 902 C C . GLY A 1 117 ? 8.618 23.295 52.199 1.00 13.24 117 GLY A C 1
ATOM 903 O O . GLY A 1 117 ? 9.301 24.020 51.488 1.00 16.20 117 GLY A O 1
ATOM 904 N N . GLN A 1 118 ? 8.954 23.017 53.463 1.00 12.12 118 GLN A N 1
ATOM 905 C CA . GLN A 1 118 ? 10.059 23.721 54.085 1.00 13.70 118 GLN A CA 1
ATOM 906 C C . GLN A 1 118 ? 11.402 23.034 54.006 1.00 12.87 118 GLN A C 1
ATOM 907 O O . GLN A 1 118 ? 12.392 23.684 54.354 1.00 16.53 118 GLN A O 1
ATOM 913 N N . PHE A 1 119 ? 11.423 21.774 53.566 1.00 11.53 119 PHE A N 1
ATOM 914 C CA . PHE A 1 119 ? 12.689 21.035 53.509 1.00 11.14 119 PHE A CA 1
ATOM 915 C C . PHE A 1 119 ? 13.071 20.629 52.098 1.00 10.36 119 PHE A C 1
ATOM 916 O O . PHE A 1 119 ? 14.239 20.824 51.707 1.00 11.83 119 PHE A O 1
ATOM 924 N N . ILE A 1 120 ? 12.131 20.055 51.340 1.00 10.65 120 ILE A N 1
ATOM 925 C CA . ILE A 1 120 ? 12.492 19.508 50.032 1.00 10.55 120 ILE A CA 1
ATOM 926 C C . ILE A 1 120 ? 12.367 20.575 48.961 1.00 10.95 120 ILE A C 1
ATOM 927 O O . ILE A 1 120 ? 11.379 21.311 48.857 1.00 18.55 120 ILE A O 1
ATOM 932 N N . ILE A 1 121 ? 13.409 20.663 48.151 1.00 10.58 121 ILE A N 1
ATOM 933 C CA . ILE A 1 121 ? 13.453 21.588 47.031 1.00 10.66 121 ILE A CA 1
ATOM 934 C C . ILE A 1 121 ? 12.908 20.947 45.773 1.00 10.58 121 ILE A C 1
ATOM 935 O O . ILE A 1 121 ? 12.148 21.563 45.026 1.00 10.60 121 ILE A O 1
ATOM 940 N N . SER A 1 122 ? 13.321 19.706 45.499 1.00 10.05 122 SER A N 1
ATOM 941 C CA . SER A 1 122 ? 12.922 19.033 44.265 1.00 9.06 122 SER A CA 1
ATOM 942 C C . SER A 1 122 ? 13.096 17.536 44.394 1.00 9.02 122 SER A C 1
ATOM 943 O O . SER A 1 122 ? 13.931 17.080 45.194 1.00 9.94 122 SER A O 1
ATOM 946 N N . THR A 1 123 ? 12.358 16.802 43.575 1.00 8.76 123 THR A N 1
ATOM 947 C CA . THR A 1 123 ? 12.374 15.333 43.638 1.00 8.78 123 THR A CA 1
ATOM 948 C C . THR A 1 123 ? 12.626 14.808 42.220 1.00 8.50 123 THR A C 1
ATOM 949 O O . THR A 1 123 ? 12.124 15.360 41.233 1.00 9.83 123 THR A O 1
ATOM 953 N N . ARG A 1 124 ? 13.384 13.730 42.143 1.00 8.54 124 ARG A N 1
ATOM 954 C CA . ARG A 1 124 ? 13.849 13.227 40.831 1.00 8.75 124 ARG A CA 1
ATOM 955 C C . ARG A 1 124 ? 13.919 11.726 40.896 1.00 8.58 124 ARG A C 1
ATOM 956 O O . ARG A 1 124 ? 14.398 11.203 41.896 1.00 9.60 124 ARG A O 1
ATOM 964 N N . VAL A 1 125 ? 13.502 11.053 39.836 1.00 8.48 125 VAL A N 1
ATOM 965 C CA . VAL A 1 125 ? 13.767 9.623 39.744 1.00 8.27 125 VAL A CA 1
ATOM 966 C C . VAL A 1 125 ? 14.358 9.321 38.378 1.00 8.21 125 VAL A C 1
ATOM 967 O O . VAL A 1 125 ? 13.802 9.802 37.385 1.00 9.32 125 VAL A O 1
ATOM 971 N N . ARG A 1 126 ? 15.457 8.613 38.324 1.00 8.69 126 ARG A N 1
ATOM 972 C CA . ARG A 1 126 ? 16.048 8.230 37.044 1.00 8.78 126 ARG A CA 1
ATOM 973 C C . ARG A 1 126 ? 16.199 6.719 36.962 1.00 8.62 126 ARG A C 1
ATOM 974 O O . ARG A 1 126 ? 16.440 6.074 37.992 1.00 9.18 126 ARG A O 1
ATOM 982 N N . CYS A 1 127 ? 16.226 6.219 35.753 1.00 8.67 127 CYS A N 1
ATOM 983 C CA . CYS A 1 127 ? 16.670 4.873 35.430 1.00 9.42 127 CYS A CA 1
ATOM 984 C C . CYS A 1 127 ? 17.687 4.970 34.297 1.00 8.35 127 CYS A C 1
ATOM 985 O O . CYS A 1 127 ? 17.818 6.000 33.638 1.00 9.71 127 CYS A O 1
ATOM 988 N N . GLY A 1 128 ? 18.367 3.846 34.092 1.00 8.91 128 GLY A N 1
ATOM 989 C CA . GLY A 1 128 ? 19.320 3.778 32.985 1.00 9.74 128 GLY A CA 1
ATOM 990 C C . GLY A 1 128 ? 18.991 2.541 32.153 1.00 9.41 128 GLY A C 1
ATOM 991 O O . GLY A 1 128 ? 18.497 1.532 32.655 1.00 10.42 128 GLY A O 1
ATOM 992 N N . ARG A 1 129 ? 19.367 2.616 30.866 1.00 9.64 129 ARG A N 1
ATOM 993 C CA . ARG A 1 129 ? 19.153 1.480 29.976 1.00 9.76 129 ARG A CA 1
ATOM 994 C C . ARG A 1 129 ? 20.301 1.457 28.972 1.00 9.95 129 ARG A C 1
ATOM 995 O O . ARG A 1 129 ? 20.805 2.523 28.584 1.00 11.61 129 ARG A O 1
ATOM 1003 N N . SER A 1 130 ? 20.597 0.238 28.563 1.00 10.36 130 SER A N 1
ATOM 1004 C CA . SER A 1 130 ? 21.596 0.003 27.502 1.00 10.70 130 SER A CA 1
ATOM 1005 C C . SER A 1 130 ? 20.894 -0.632 26.328 1.00 10.28 130 SER A C 1
ATOM 1006 O O . SER A 1 130 ? 20.029 -1.502 26.501 1.00 11.91 130 SER A O 1
ATOM 1009 N N . LEU A 1 131 ? 21.310 -0.191 25.143 1.00 10.40 131 LEU A N 1
ATOM 1010 C CA . LEU A 1 131 ? 20.683 -0.721 23.923 1.00 11.51 131 LEU A CA 1
ATOM 1011 C C . LEU A 1 131 ? 21.248 -2.092 23.594 1.00 10.62 131 LEU A C 1
ATOM 1012 O O . LEU A 1 131 ? 22.469 -2.280 23.483 1.00 13.10 131 LEU A O 1
ATOM 1017 N N . GLN A 1 132 ? 20.382 -3.055 23.298 1.00 11.33 132 GLN A N 1
ATOM 1018 C CA . GLN A 1 132 ? 20.827 -4.368 22.828 1.00 13.42 132 GLN A CA 1
ATOM 1019 C C . GLN A 1 132 ? 21.605 -4.178 21.523 1.00 14.09 132 GLN A C 1
ATOM 1020 O O . GLN A 1 132 ? 21.154 -3.442 20.661 1.00 16.28 132 GLN A O 1
ATOM 1026 N N . GLY A 1 133 ? 22.737 -4.831 21.474 1.00 15.72 133 GLY A N 1
ATOM 1027 C CA . GLY A 1 133 ? 23.659 -4.855 20.361 1.00 18.48 133 GLY A CA 1
ATOM 1028 C C . GLY A 1 133 ? 24.766 -3.844 20.460 1.00 18.35 133 GLY A C 1
ATOM 1029 O O . GLY A 1 133 ? 25.652 -3.861 19.596 1.00 24.60 133 GLY A O 1
ATOM 1030 N N . TYR A 1 134 ? 24.765 -2.975 21.464 1.00 12.81 134 TYR A N 1
ATOM 1031 C CA . TYR A 1 134 ? 25.861 -2.014 21.609 1.00 12.80 134 TYR A CA 1
ATOM 1032 C C . TYR A 1 134 ? 26.555 -2.271 22.929 1.00 11.57 134 TYR A C 1
ATOM 1033 O O . TYR A 1 134 ? 25.845 -2.404 23.926 1.00 12.89 134 TYR A O 1
ATOM 1042 N N . PRO A 1 135 ? 27.874 -2.311 22.948 1.00 12.36 135 PRO A N 1
ATOM 1043 C CA . PRO A 1 135 ? 28.607 -2.485 24.217 1.00 12.64 135 PRO A CA 1
ATOM 1044 C C . PRO A 1 135 ? 28.620 -1.173 24.971 1.00 11.76 135 PRO A C 1
ATOM 1045 O O . PRO A 1 135 ? 28.056 -0.153 24.563 1.00 12.33 135 PRO A O 1
ATOM 1049 N N . PHE A 1 136 ? 29.203 -1.209 26.177 1.00 12.52 136 PHE A N 1
ATOM 1050 C CA . PHE A 1 136 ? 29.296 0.040 26.937 1.00 11.61 136 PHE A CA 1
ATOM 1051 C C . PHE A 1 136 ? 30.383 0.937 26.384 1.00 11.02 136 PHE A C 1
ATOM 1052 O O . PHE A 1 136 ? 31.170 0.545 25.503 1.00 12.29 136 PHE A O 1
ATOM 1060 N N . ASN A 1 137 ? 30.367 2.167 26.906 1.00 11.42 137 ASN A N 1
ATOM 1061 C CA . ASN A 1 137 ? 31.181 3.236 26.359 1.00 11.62 137 ASN A CA 1
ATOM 1062 C C . ASN A 1 137 ? 32.593 2.885 25.917 1.00 11.93 137 ASN A C 1
ATOM 1063 O O . ASN A 1 137 ? 32.927 3.309 24.801 1.00 13.27 137 ASN A O 1
ATOM 1068 N N . PRO A 1 138 ? 33.433 2.188 26.671 1.00 12.02 138 PRO A N 1
ATOM 1069 C CA . PRO A 1 138 ? 34.831 2.043 26.269 1.00 13.79 138 PRO A CA 1
ATOM 1070 C C . PRO A 1 138 ? 35.037 1.224 25.004 1.00 12.17 138 PRO A C 1
ATOM 1071 O O . PRO A 1 138 ? 36.108 1.238 24.444 1.00 14.75 138 PRO A O 1
ATOM 1075 N N . CYS A 1 139 ? 33.997 0.509 24.596 1.00 12.26 139 CYS A N 1
ATOM 1076 C CA . CYS A 1 139 ? 34.073 -0.327 23.429 1.00 13.04 139 CYS A CA 1
ATOM 1077 C C . CYS A 1 139 ? 33.353 0.264 22.225 1.00 13.75 139 CYS A C 1
ATOM 1078 O O . CYS A 1 139 ? 33.369 -0.382 21.167 1.00 17.40 139 CYS A O 1
ATOM 1081 N N . LEU A 1 140 ? 32.775 1.435 22.378 1.00 11.85 140 LEU A N 1
ATOM 1082 C CA . LEU A 1 140 ? 32.064 2.069 21.270 1.00 12.09 140 LEU A CA 1
ATOM 1083 C C . LEU A 1 140 ? 32.984 2.796 20.311 1.00 13.65 140 LEU A C 1
ATOM 1084 O O . LEU A 1 140 ? 33.915 3.488 20.727 1.00 15.90 140 LEU A O 1
ATOM 1089 N N . THR A 1 141 ? 32.644 2.773 19.031 1.00 12.92 141 THR A N 1
ATOM 1090 C CA . THR A 1 141 ? 33.300 3.641 18.065 1.00 12.79 141 THR A CA 1
ATOM 1091 C C . THR A 1 141 ? 32.508 4.942 17.927 1.00 12.16 141 THR A C 1
ATOM 1092 O O . THR A 1 141 ? 31.347 5.073 18.343 1.00 12.35 141 THR A O 1
ATOM 1096 N N . ALA A 1 142 ? 33.140 5.935 17.284 1.00 13.62 142 ALA A N 1
ATOM 1097 C CA . ALA A 1 142 ? 32.412 7.177 17.028 1.00 14.37 142 ALA A CA 1
ATOM 1098 C C . ALA A 1 142 ? 31.134 6.910 16.256 1.00 13.45 142 ALA A C 1
ATOM 1099 O O . ALA A 1 142 ? 30.116 7.552 16.482 1.00 13.48 142 ALA A O 1
ATOM 1101 N N . GLU A 1 143 ? 31.279 6.060 15.219 1.00 13.23 143 GLU A N 1
ATOM 1102 C CA . GLU A 1 143 ? 30.113 5.784 14.376 1.00 13.75 143 GLU A CA 1
ATOM 1103 C C . GLU A 1 143 ? 29.003 5.158 15.202 1.00 13.24 143 GLU A C 1
ATOM 1104 O O . GLU A 1 143 ? 27.829 5.480 15.003 1.00 13.56 143 GLU A O 1
ATOM 1110 N N . GLN A 1 144 ? 29.355 4.269 16.134 1.00 12.47 144 GLN A N 1
ATOM 1111 C CA . GLN A 1 144 ? 28.317 3.690 16.979 1.00 11.95 144 GLN A CA 1
ATOM 1112 C C . GLN A 1 144 ? 27.641 4.748 17.853 1.00 11.09 144 GLN A C 1
ATOM 1113 O O . GLN A 1 144 ? 26.422 4.708 18.035 1.00 12.33 144 GLN A O 1
ATOM 1119 N N . TYR A 1 145 ? 28.401 5.683 18.442 1.00 11.29 145 TYR A N 1
ATOM 1120 C CA . TYR A 1 145 ? 27.745 6.776 19.167 1.00 11.09 145 TYR A CA 1
ATOM 1121 C C . TYR A 1 145 ? 26.728 7.478 18.288 1.00 10.51 145 TYR A C 1
ATOM 1122 O O . TYR A 1 145 ? 25.629 7.776 18.770 1.00 11.22 145 TYR A O 1
ATOM 1131 N N . LYS A 1 146 ? 27.074 7.734 17.024 1.00 11.38 146 LYS A N 1
ATOM 1132 C CA . LYS A 1 146 ? 26.153 8.434 16.130 1.00 11.87 146 LYS A CA 1
ATOM 1133 C C . LYS A 1 146 ? 24.925 7.576 15.811 1.00 11.41 146 LYS A C 1
ATOM 1134 O O . LYS A 1 146 ? 23.796 8.067 15.792 1.00 12.60 146 LYS A O 1
ATOM 1140 N N . GLU A 1 147 ? 25.128 6.268 15.624 1.00 12.15 147 GLU A N 1
ATOM 1141 C CA . GLU A 1 147 ? 24.000 5.384 15.312 1.00 12.26 147 GLU A CA 1
ATOM 1142 C C . GLU A 1 147 ? 23.028 5.379 16.484 1.00 11.89 147 GLU A C 1
ATOM 1143 O O . GLU A 1 147 ? 21.817 5.489 16.327 1.00 12.61 147 GLU A O 1
ATOM 1149 N N . MET A 1 148 ? 23.585 5.244 17.691 1.00 11.57 148 MET A N 1
ATOM 1150 C CA . MET A 1 148 ? 22.763 5.178 18.899 1.00 12.23 148 MET A CA 1
ATOM 1151 C C . MET A 1 148 ? 21.997 6.478 19.081 1.00 10.84 148 MET A C 1
ATOM 1152 O O . MET A 1 148 ? 20.808 6.456 19.414 1.00 11.47 148 MET A O 1
ATOM 1157 N N . GLU A 1 149 ? 22.671 7.611 18.912 1.00 10.97 149 GLU A N 1
ATOM 1158 C CA . GLU A 1 149 ? 21.971 8.894 19.027 1.00 11.62 149 GLU A CA 1
ATOM 1159 C C . GLU A 1 149 ? 20.803 8.957 18.056 1.00 11.89 149 GLU A C 1
ATOM 1160 O O . GLU A 1 149 ? 19.713 9.435 18.358 1.00 12.21 149 GLU A O 1
ATOM 1166 N N . GLU A 1 150 ? 21.041 8.541 16.799 1.00 11.79 150 GLU A N 1
ATOM 1167 C CA . GLU A 1 150 ? 19.937 8.628 15.830 1.00 11.97 150 GLU A CA 1
ATOM 1168 C C . GLU A 1 150 ? 18.800 7.748 16.319 1.00 12.19 150 GLU A C 1
ATOM 1169 O O . GLU A 1 150 ? 17.626 8.112 16.181 1.00 12.61 150 GLU A O 1
ATOM 1175 N N . LYS A 1 151 ? 19.115 6.520 16.709 1.00 12.19 151 LYS A N 1
ATOM 1176 C CA . LYS A 1 151 ? 18.061 5.580 17.096 1.00 13.21 151 LYS A CA 1
ATOM 1177 C C . LYS A 1 151 ? 17.241 6.109 18.274 1.00 13.09 151 LYS A C 1
ATOM 1178 O O . LYS A 1 151 ? 16.021 6.049 18.262 1.00 13.75 151 LYS A O 1
ATOM 1189 N N . VAL A 1 152 ? 17.937 6.606 19.284 1.00 12.32 152 VAL A N 1
ATOM 1190 C CA . VAL A 1 152 ? 17.212 7.070 20.474 1.00 12.23 152 VAL A CA 1
ATOM 1191 C C . VAL A 1 152 ? 16.462 8.356 20.173 1.00 11.72 152 VAL A C 1
ATOM 1192 O O . VAL A 1 152 ? 15.279 8.456 20.562 1.00 12.57 152 VAL A O 1
ATOM 1196 N N . SER A 1 153 ? 17.091 9.334 19.508 1.00 12.38 153 SER A N 1
ATOM 1197 C CA . SER A 1 153 ? 16.350 10.568 19.242 1.00 12.52 153 SER A CA 1
ATOM 1198 C C . SER A 1 153 ? 15.162 10.303 18.340 1.00 12.76 153 SER A C 1
ATOM 1199 O O . SER A 1 153 ? 14.091 10.869 18.544 1.00 13.26 153 SER A O 1
ATOM 1202 N N . SER A 1 154 ? 15.313 9.447 17.322 1.00 13.14 154 SER A N 1
ATOM 1203 C CA . SER A 1 154 ? 14.137 9.160 16.471 1.00 14.17 154 SER A CA 1
ATOM 1204 C C . SER A 1 154 ? 13.040 8.501 17.284 1.00 13.30 154 SER A C 1
ATOM 1205 O O . SER A 1 154 ? 11.866 8.854 17.140 1.00 14.73 154 SER A O 1
ATOM 1212 N N . THR A 1 155 ? 13.370 7.592 18.195 1.00 13.44 155 THR A N 1
ATOM 1213 C CA . THR A 1 155 ? 12.349 6.957 19.025 1.00 13.54 155 THR A CA 1
ATOM 1214 C C . THR A 1 155 ? 11.651 8.011 19.859 1.00 13.68 155 THR A C 1
ATOM 1215 O O . THR A 1 155 ? 10.419 8.035 19.999 1.00 14.76 155 THR A O 1
ATOM 1219 N N . LEU A 1 156 ? 12.408 8.937 20.430 1.00 12.71 156 LEU A N 1
ATOM 1220 C CA . LEU A 1 156 ? 11.827 9.907 21.361 1.00 12.94 156 LEU A CA 1
ATOM 1221 C C . LEU A 1 156 ? 11.001 10.921 20.601 1.00 13.73 156 LEU A C 1
ATOM 1222 O O . LEU A 1 156 ? 10.118 11.521 21.214 1.00 14.01 156 LEU A O 1
ATOM 1227 N N . SER A 1 157 ? 11.169 11.043 19.280 1.00 14.89 157 SER A N 1
ATOM 1228 C CA . SER A 1 157 ? 10.243 11.900 18.512 1.00 15.95 157 SER A CA 1
ATOM 1229 C C . SER A 1 157 ? 8.825 11.356 18.554 1.00 15.37 157 SER A C 1
ATOM 1230 O O . SER A 1 157 ? 7.876 12.075 18.193 1.00 18.35 157 SER A O 1
ATOM 1233 N N . SER A 1 158 ? 8.609 10.125 18.972 1.00 15.71 158 SER A N 1
ATOM 1234 C CA . SER A 1 158 ? 7.255 9.544 18.991 1.00 17.10 158 SER A CA 1
ATOM 1235 C C . SER A 1 158 ? 6.615 9.720 20.355 1.00 16.69 158 SER A C 1
ATOM 1236 O O . SER A 1 158 ? 5.470 9.290 20.578 1.00 20.93 158 SER A O 1
ATOM 1239 N N . MET A 1 159 ? 7.324 10.316 21.308 1.00 16.42 159 MET A N 1
ATOM 1240 C CA . MET A 1 159 ? 6.667 10.496 22.608 1.00 17.14 159 MET A CA 1
ATOM 1241 C C . MET A 1 159 ? 5.541 11.510 22.454 1.00 18.09 159 MET A C 1
ATOM 1242 O O . MET A 1 159 ? 5.685 12.488 21.733 1.00 17.86 159 MET A O 1
ATOM 1247 N N . GLU A 1 160 ? 4.477 11.295 23.228 1.00 19.00 160 GLU A N 1
ATOM 1248 C CA . GLU A 1 160 ? 3.261 12.085 23.101 1.00 21.15 160 GLU A CA 1
ATOM 1249 C C . GLU A 1 160 ? 2.850 12.649 24.461 1.00 18.92 160 GLU A C 1
ATOM 1250 O O . GLU A 1 160 ? 3.356 12.267 25.511 1.00 17.83 160 GLU A O 1
ATOM 1256 N N . ASP A 1 161 ? 1.918 13.574 24.386 1.00 20.77 161 ASP A N 1
ATOM 1257 C CA . ASP A 1 161 ? 1.268 14.172 25.533 1.00 20.59 161 ASP A CA 1
ATOM 1258 C C . ASP A 1 161 ? 2.301 14.819 26.433 1.00 17.42 161 ASP A C 1
ATOM 1259 O O . ASP A 1 161 ? 3.129 15.597 25.960 1.00 19.84 161 ASP A O 1
ATOM 1264 N N . GLU A 1 162 ? 2.309 14.523 27.721 1.00 19.23 162 GLU A N 1
ATOM 1265 C CA . GLU A 1 162 ? 3.220 15.133 28.667 1.00 18.19 162 GLU A CA 1
ATOM 1266 C C . GLU A 1 162 ? 4.672 14.916 28.273 1.00 14.73 162 GLU A C 1
ATOM 1267 O O . GLU A 1 162 ? 5.539 15.724 28.629 1.00 16.95 162 GLU A O 1
ATOM 1273 N N . LEU A 1 163 ? 4.926 13.781 27.613 1.00 13.76 163 LEU A N 1
ATOM 1274 C CA . LEU A 1 163 ? 6.309 13.359 27.369 1.00 13.99 163 LEU A CA 1
ATOM 1275 C C . LEU A 1 163 ? 6.827 13.892 26.043 1.00 13.91 163 LEU A C 1
ATOM 1276 O O . LEU A 1 163 ? 7.995 13.735 25.720 1.00 14.77 163 LEU A O 1
ATOM 1281 N N . LYS A 1 164 ? 5.937 14.440 25.205 1.00 15.68 164 LYS A N 1
ATOM 1282 C CA . LYS A 1 164 ? 6.404 15.007 23.944 1.00 13.96 164 LYS A CA 1
ATOM 1283 C C . LYS A 1 164 ? 7.500 16.039 24.172 1.00 13.00 164 LYS A C 1
ATOM 1284 O O . LYS A 1 164 ? 7.473 16.855 25.079 1.00 14.36 164 LYS A O 1
ATOM 1290 N N . GLY A 1 165 ? 8.509 16.020 23.291 1.00 12.97 165 GLY A N 1
ATOM 1291 C CA . GLY A 1 165 ? 9.628 16.932 23.544 1.00 14.36 165 GLY A CA 1
ATOM 1292 C C . GLY A 1 165 ? 10.547 16.994 22.335 1.00 14.01 165 GLY A C 1
ATOM 1293 O O . GLY A 1 165 ? 10.167 16.609 21.229 1.00 15.56 165 GLY A O 1
ATOM 1294 N N . THR A 1 166 ? 11.728 17.556 22.573 1.00 12.52 166 THR A N 1
ATOM 1295 C CA . THR A 1 166 ? 12.706 17.855 21.548 1.00 13.30 166 THR A CA 1
ATOM 1296 C C . THR A 1 166 ? 14.054 17.283 21.952 1.00 12.88 166 THR A C 1
ATOM 1297 O O . THR A 1 166 ? 14.406 17.301 23.139 1.00 12.42 166 THR A O 1
ATOM 1301 N N . TYR A 1 167 ? 14.766 16.750 20.979 1.00 12.44 167 TYR A N 1
ATOM 1302 C CA . TYR A 1 167 ? 16.140 16.305 21.191 1.00 11.49 167 TYR A CA 1
ATOM 1303 C C . TYR A 1 167 ? 17.101 17.461 20.903 1.00 12.27 167 TYR A C 1
ATOM 1304 O O . TYR A 1 167 ? 17.034 18.044 19.811 1.00 14.40 167 TYR A O 1
ATOM 1313 N N . TYR A 1 168 ? 18.008 17.732 21.817 1.00 11.90 168 TYR A N 1
ATOM 1314 C CA . TYR A 1 168 ? 19.033 18.755 21.706 1.00 11.88 168 TYR A CA 1
ATOM 1315 C C . TYR A 1 168 ? 20.387 18.048 21.732 1.00 12.10 168 TYR A C 1
ATOM 1316 O O . TYR A 1 168 ? 20.892 17.673 22.790 1.00 12.21 168 TYR A O 1
ATOM 1325 N N . PRO A 1 169 ? 21.048 17.931 20.587 1.00 11.77 169 PRO A N 1
ATOM 1326 C CA . PRO A 1 169 ? 22.380 17.337 20.600 1.00 11.82 169 PRO A CA 1
ATOM 1327 C C . PRO A 1 169 ? 23.333 18.236 21.373 1.00 11.30 169 PRO A C 1
ATOM 1328 O O . PRO A 1 169 ? 23.243 19.462 21.365 1.00 12.74 169 PRO A O 1
ATOM 1332 N N . LEU A 1 170 ? 24.312 17.606 22.011 1.00 11.77 170 LEU A N 1
ATOM 1333 C CA . LEU A 1 170 ? 25.383 18.375 22.648 1.00 11.95 170 LEU A CA 1
ATOM 1334 C C . LEU A 1 170 ? 26.323 18.952 21.599 1.00 12.65 170 LEU A C 1
ATOM 1335 O O . LEU A 1 170 ? 26.865 20.046 21.798 1.00 14.12 170 LEU A O 1
ATOM 1340 N N . THR A 1 171 ? 26.519 18.242 20.474 1.00 12.86 171 THR A N 1
ATOM 1341 C CA . THR A 1 171 ? 27.315 18.856 19.408 1.00 14.01 171 THR A CA 1
ATOM 1342 C C . THR A 1 171 ? 26.550 20.045 18.834 1.00 14.22 171 THR A C 1
ATOM 1343 O O . THR A 1 171 ? 25.398 19.913 18.410 1.00 17.03 171 THR A O 1
ATOM 1347 N N . GLY A 1 172 ? 27.161 21.214 18.876 1.00 14.14 172 GLY A N 1
ATOM 1348 C CA . GLY A 1 172 ? 26.511 22.415 18.351 1.00 15.81 172 GLY A CA 1
ATOM 1349 C C . GLY A 1 172 ? 25.756 23.172 19.420 1.00 16.04 172 GLY A C 1
ATOM 1350 O O . GLY A 1 172 ? 25.270 24.276 19.173 1.00 16.11 172 GLY A O 1
ATOM 1351 N N . MET A 1 173 ? 25.573 22.590 20.620 1.00 14.25 173 MET A N 1
ATOM 1352 C CA . MET A 1 173 ? 24.846 23.302 21.679 1.00 14.56 173 MET A CA 1
ATOM 1353 C C . MET A 1 173 ? 25.739 24.446 22.163 1.00 14.13 173 MET A C 1
ATOM 1354 O O . MET A 1 173 ? 26.947 24.270 22.311 1.00 16.57 173 MET A O 1
ATOM 1359 N N . SER A 1 174 ? 25.135 25.605 22.343 1.00 14.90 174 SER A N 1
ATOM 1360 C CA . SER A 1 174 ? 25.924 26.751 22.769 1.00 15.73 174 SER A CA 1
ATOM 1361 C C . SER A 1 174 ? 26.452 26.486 24.176 1.00 14.49 174 SER A C 1
ATOM 1362 O O . SER A 1 174 ? 25.900 25.737 24.982 1.00 15.88 174 SER A O 1
ATOM 1365 N N . LYS A 1 175 ? 27.597 27.083 24.470 1.00 16.93 175 LYS A N 1
ATOM 1366 C CA . LYS A 1 175 ? 28.192 26.914 25.787 1.00 15.40 175 LYS A CA 1
ATOM 1367 C C . LYS A 1 175 ? 27.231 27.452 26.837 1.00 14.28 175 LYS A C 1
ATOM 1368 O O . LYS A 1 175 ? 27.128 26.906 27.927 1.00 16.27 175 LYS A O 1
ATOM 1374 N N . ALA A 1 176 ? 26.574 28.570 26.526 1.00 14.83 176 ALA A N 1
ATOM 1375 C CA . ALA A 1 176 ? 25.670 29.175 27.499 1.00 15.69 176 ALA A CA 1
ATOM 1376 C C . ALA A 1 176 ? 24.488 28.254 27.779 1.00 15.07 176 ALA A C 1
ATOM 1377 O O . ALA A 1 176 ? 24.088 28.106 28.935 1.00 17.06 176 ALA A O 1
ATOM 1379 N N . THR A 1 177 ? 23.952 27.635 26.747 1.00 14.52 177 THR A N 1
ATOM 1380 C CA . THR A 1 177 ? 22.815 26.747 26.974 1.00 14.41 177 THR A CA 1
ATOM 1381 C C . THR A 1 177 ? 23.241 25.509 27.746 1.00 11.94 177 THR A C 1
ATOM 1382 O O . THR A 1 177 ? 22.555 25.089 28.670 1.00 12.45 177 THR A O 1
ATOM 1386 N N . GLN A 1 178 ? 24.369 24.929 27.365 1.00 12.46 178 GLN A N 1
ATOM 1387 C CA . GLN A 1 178 ? 24.880 23.768 28.077 1.00 11.70 178 GLN A CA 1
ATOM 1388 C C . GLN A 1 178 ? 25.095 24.081 29.562 1.00 11.80 178 GLN A C 1
ATOM 1389 O O . GLN A 1 178 ? 24.643 23.337 30.436 1.00 12.40 178 GLN A O 1
ATOM 1395 N N . GLN A 1 179 ? 25.814 25.176 29.857 1.00 12.35 179 GLN A N 1
ATOM 1396 C CA . GLN A 1 179 ? 26.001 25.552 31.236 1.00 13.50 179 GLN A CA 1
ATOM 1397 C C . GLN A 1 179 ? 24.718 25.848 31.978 1.00 12.78 179 GLN A C 1
ATOM 1398 O O . GLN A 1 179 ? 24.583 25.437 33.152 1.00 13.75 179 GLN A O 1
ATOM 1404 N N . GLN A 1 180 ? 23.712 26.459 31.336 1.00 13.57 180 GLN A N 1
ATOM 1405 C CA . GLN A 1 180 ? 22.471 26.714 32.045 1.00 13.55 180 GLN A CA 1
ATOM 1406 C C . GLN A 1 180 ? 21.733 25.408 32.362 1.00 12.96 180 GLN A C 1
ATOM 1407 O O . GLN A 1 180 ? 21.215 25.224 33.459 1.00 12.68 180 GLN A O 1
ATOM 1413 N N . LEU A 1 181 ? 21.733 24.490 31.389 1.00 11.63 181 LEU A N 1
ATOM 1414 C CA . LEU A 1 181 ? 21.063 23.210 31.628 1.00 11.42 181 LEU A CA 1
ATOM 1415 C C . LEU A 1 181 ? 21.755 22.428 32.735 1.00 10.94 181 LEU A C 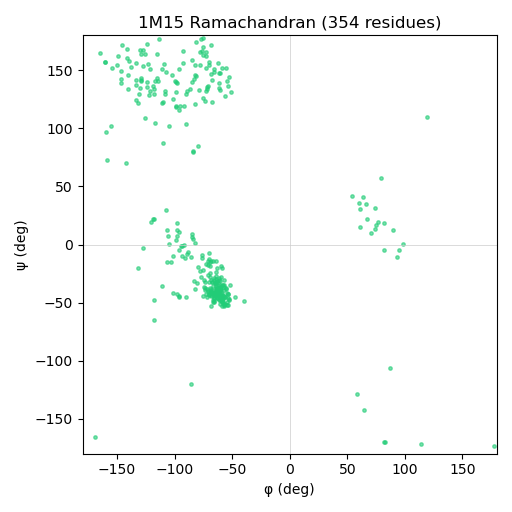1
ATOM 1416 O O . LEU A 1 181 ? 21.092 21.690 33.452 1.00 11.66 181 LEU A O 1
ATOM 1421 N N . ILE A 1 182 ? 23.077 22.553 32.863 1.00 10.25 182 ILE A N 1
ATOM 1422 C CA . ILE A 1 182 ? 23.785 21.854 33.948 1.00 11.17 182 ILE A CA 1
ATOM 1423 C C . ILE A 1 182 ? 23.532 22.569 35.272 1.00 11.38 182 ILE A C 1
ATOM 1424 O O . ILE A 1 182 ? 23.214 21.926 36.281 1.00 11.92 182 ILE A O 1
ATOM 1429 N N . ASP A 1 183 ? 23.606 23.890 35.279 1.00 12.19 183 ASP A N 1
ATOM 1430 C CA . ASP A 1 183 ? 23.352 24.644 36.500 1.00 12.30 183 ASP A CA 1
ATOM 1431 C C . ASP A 1 183 ? 21.941 24.399 37.023 1.00 12.71 183 ASP A C 1
ATOM 1432 O O . ASP A 1 183 ? 21.724 24.385 38.239 1.00 14.02 183 ASP A O 1
ATOM 1437 N N . ASP A 1 184 ? 20.980 24.215 36.105 1.00 11.67 184 ASP A N 1
ATOM 1438 C CA . ASP A 1 184 ? 19.588 23.977 36.472 1.00 12.35 184 ASP A CA 1
ATOM 1439 C C . ASP A 1 184 ? 19.326 22.509 36.783 1.00 11.70 184 ASP A C 1
ATOM 1440 O O . ASP A 1 184 ? 18.175 22.153 37.038 1.00 12.97 184 ASP A O 1
ATOM 1445 N N . HIS A 1 185 ? 20.351 21.669 36.792 1.00 10.67 185 HIS A N 1
ATOM 1446 C CA . HIS A 1 185 ? 20.313 20.298 37.268 1.00 10.14 185 HIS A CA 1
ATOM 1447 C C . HIS A 1 185 ? 19.643 19.373 36.274 1.00 9.61 185 HIS A C 1
ATOM 1448 O O . HIS A 1 185 ? 19.267 18.248 36.653 1.00 11.13 185 HIS A O 1
ATOM 1455 N N . PHE A 1 186 ? 19.553 19.800 35.010 1.00 9.59 186 PHE A N 1
ATOM 1456 C CA . PHE A 1 186 ? 18.906 18.959 33.986 1.00 9.65 186 PHE A CA 1
ATOM 1457 C C . PHE A 1 186 ? 19.881 18.121 33.174 1.00 8.70 186 PHE A C 1
ATOM 1458 O O . PHE A 1 186 ? 19.577 16.968 32.879 1.00 9.82 186 PHE A O 1
ATOM 1466 N N . LEU A 1 187 ? 20.988 18.736 32.752 1.00 9.95 187 LEU A N 1
ATOM 1467 C CA . LEU A 1 187 ? 21.915 18.067 31.840 1.00 9.73 187 LEU A CA 1
ATOM 1468 C C . LEU A 1 187 ? 23.135 17.544 32.602 1.00 9.25 187 LEU A C 1
ATOM 1469 O O . LEU A 1 187 ? 23.560 18.151 33.595 1.00 9.98 187 LEU A O 1
ATOM 1474 N N . PHE A 1 188 ? 23.655 16.408 32.151 1.00 9.38 188 PHE A N 1
ATOM 1475 C CA . PHE A 1 188 ? 24.857 15.807 32.721 1.00 9.18 188 PHE A CA 1
ATOM 1476 C C . PHE A 1 188 ? 26.054 16.743 32.582 1.00 9.02 188 PHE A C 1
ATOM 1477 O O . PHE A 1 188 ? 26.180 17.509 31.633 1.00 10.80 188 PHE A O 1
ATOM 1485 N N . LYS A 1 189 ? 26.948 16.661 33.558 1.00 9.81 189 LYS A N 1
ATOM 1486 C CA . LYS A 1 189 ? 28.163 17.458 33.513 1.00 12.94 189 LYS A CA 1
ATOM 1487 C C . LYS A 1 189 ? 29.070 16.920 32.420 1.00 10.85 189 LYS A C 1
ATOM 1488 O O . LYS A 1 189 ? 29.036 15.764 32.038 1.00 11.82 189 LYS A O 1
ATOM 1494 N N . GLU A 1 190 ? 29.936 17.823 31.982 1.00 12.28 190 GLU A N 1
ATOM 1495 C CA . GLU A 1 190 ? 30.980 17.473 31.047 1.00 14.89 190 GLU A CA 1
ATOM 1496 C C . GLU A 1 190 ? 32.289 17.275 31.810 1.00 16.93 190 GLU A C 1
ATOM 1497 O O . GLU A 1 190 ? 32.572 18.099 32.683 1.00 27.22 190 GLU A O 1
ATOM 1503 N N . GLY A 1 191 ? 33.106 16.296 31.452 1.00 16.58 191 GLY A N 1
ATOM 1504 C CA . GLY A 1 191 ? 34.451 16.157 32.013 1.00 18.09 191 GLY A CA 1
ATOM 1505 C C . GLY A 1 191 ? 34.507 15.524 33.384 1.00 21.77 191 GLY A C 1
ATOM 1506 O O . GLY A 1 191 ? 35.368 15.908 34.181 1.00 25.67 191 GLY A O 1
ATOM 1507 N N . ASP A 1 192 ? 33.988 14.334 33.557 1.00 13.76 192 ASP A N 1
ATOM 1508 C CA . ASP A 1 192 ? 34.035 13.614 34.834 1.00 11.40 192 ASP A CA 1
ATOM 1509 C C . ASP A 1 192 ? 35.279 12.749 34.845 1.00 10.67 192 ASP A C 1
ATOM 1510 O O . ASP A 1 192 ? 35.448 11.926 33.943 1.00 11.13 192 ASP A O 1
ATOM 1515 N N . ARG A 1 193 ? 36.178 12.975 35.779 1.00 10.10 193 ARG A N 1
ATOM 1516 C CA . ARG A 1 193 ? 37.467 12.289 35.755 1.00 10.98 193 ARG A CA 1
ATOM 1517 C C . ARG A 1 193 ? 37.348 10.780 35.928 1.00 9.88 193 ARG A C 1
ATOM 1518 O O . ARG A 1 193 ? 38.202 10.044 35.474 1.00 11.59 193 ARG A O 1
ATOM 1526 N N . PHE A 1 194 ? 36.330 10.310 36.649 1.00 10.53 194 PHE A N 1
ATOM 1527 C CA . PHE A 1 194 ? 36.189 8.867 36.841 1.00 11.05 194 PHE A CA 1
ATOM 1528 C C . PHE A 1 194 ? 35.785 8.205 35.526 1.00 12.00 194 PHE A C 1
ATOM 1529 O O . PHE A 1 194 ? 36.256 7.125 35.179 1.00 13.46 194 PHE A O 1
ATOM 1537 N N . LEU A 1 195 ? 34.881 8.868 34.795 1.00 11.61 195 LEU A N 1
ATOM 1538 C CA . LEU A 1 195 ? 34.451 8.326 33.493 1.00 12.23 195 LEU A CA 1
ATOM 1539 C C . LEU A 1 195 ? 35.564 8.448 32.476 1.00 11.91 195 LEU A C 1
ATOM 1540 O O . LEU A 1 195 ? 35.779 7.553 31.672 1.00 13.37 195 LEU A O 1
ATOM 1545 N N . GLN A 1 196 ? 36.287 9.578 32.503 1.00 11.72 196 GLN A N 1
ATOM 1546 C CA . GLN A 1 196 ? 37.337 9.776 31.501 1.00 11.94 196 GLN A CA 1
ATOM 1547 C C . GLN A 1 196 ? 38.356 8.649 31.568 1.00 12.85 196 GLN A C 1
ATOM 1548 O O . GLN A 1 196 ? 38.745 8.154 30.504 1.00 13.35 196 GLN A O 1
ATOM 1554 N N . THR A 1 197 ? 38.852 8.350 32.756 1.00 13.58 197 THR A N 1
ATOM 1555 C CA . THR A 1 197 ? 39.923 7.376 32.915 1.00 15.45 197 THR A CA 1
ATOM 1556 C C . THR A 1 197 ? 39.403 5.977 32.654 1.00 15.89 197 THR A C 1
ATOM 1557 O O . THR A 1 197 ? 40.168 5.020 32.476 1.00 20.43 197 THR A O 1
ATOM 1561 N N . ALA A 1 198 ? 38.078 5.773 32.614 1.00 13.65 198 ALA A N 1
ATOM 1562 C CA . ALA A 1 198 ? 37.497 4.516 32.186 1.00 13.06 198 ALA A CA 1
ATOM 1563 C C . ALA A 1 198 ? 37.365 4.485 30.654 1.00 12.21 198 ALA A C 1
ATOM 1564 O O . ALA A 1 198 ? 36.753 3.524 30.166 1.00 13.70 198 ALA A O 1
ATOM 1566 N N . ASN A 1 199 ? 37.882 5.477 29.945 1.00 12.27 199 ASN A N 1
ATOM 1567 C CA . ASN A 1 199 ? 37.707 5.617 28.501 1.00 14.16 199 ASN A CA 1
ATOM 1568 C C . ASN A 1 199 ? 36.237 5.586 28.127 1.00 13.64 199 ASN A C 1
ATOM 1569 O O . ASN A 1 199 ? 35.860 5.063 27.073 1.00 14.11 199 ASN A O 1
ATOM 1574 N N . ALA A 1 200 ? 35.452 6.286 28.945 1.00 11.77 200 ALA A N 1
ATOM 1575 C CA . ALA A 1 200 ? 34.012 6.343 28.680 1.00 11.81 200 ALA A CA 1
ATOM 1576 C C . ALA A 1 200 ? 33.586 7.577 27.919 1.00 11.55 200 ALA A C 1
ATOM 1577 O O . ALA A 1 200 ? 32.391 7.673 27.616 1.00 13.22 200 ALA A O 1
ATOM 1579 N N . CYS A 1 201 ? 34.505 8.501 27.660 1.00 10.90 201 CYS A N 1
ATOM 1580 C CA . CYS A 1 201 ? 34.114 9.782 27.075 1.00 10.83 201 CYS A CA 1
ATOM 1581 C C . CYS A 1 201 ? 34.774 10.005 25.731 1.00 10.75 201 CYS A C 1
ATOM 1582 O O . CYS A 1 201 ? 34.852 11.138 25.280 1.00 11.34 201 CYS A O 1
ATOM 1585 N N . ARG A 1 202 ? 35.209 8.933 25.080 1.00 12.16 202 ARG A N 1
ATOM 1586 C CA . ARG A 1 202 ? 35.882 9.150 23.780 1.00 11.67 202 ARG A CA 1
ATOM 1587 C C . ARG A 1 202 ? 34.905 9.821 22.782 1.00 10.80 202 ARG A C 1
ATOM 1588 O O . ARG A 1 202 ? 33.706 9.568 22.816 1.00 11.38 202 ARG A O 1
ATOM 1596 N N . TYR A 1 203 ? 35.505 10.632 21.918 1.00 11.40 203 TYR A N 1
ATOM 1597 C CA . TYR A 1 203 ? 34.830 11.271 20.800 1.00 11.90 203 TYR A CA 1
ATOM 1598 C C . TYR A 1 203 ? 33.872 12.354 21.278 1.00 11.03 203 TYR A C 1
ATOM 1599 O O . TYR A 1 203 ? 33.079 12.854 20.509 1.00 12.71 203 TYR A O 1
ATOM 1608 N N . TRP A 1 204 ? 33.930 12.715 22.582 1.00 12.20 204 TRP A N 1
ATOM 1609 C CA . TRP A 1 204 ? 32.992 13.721 23.108 1.00 11.84 204 TRP A CA 1
ATOM 1610 C C . TRP A 1 204 ? 33.015 14.989 22.308 1.00 11.79 204 TRP A C 1
ATOM 1611 O O . TRP A 1 204 ? 34.116 15.437 21.968 1.00 14.34 204 TRP A O 1
ATOM 1622 N N . PRO A 1 205 ? 31.916 15.640 21.961 1.00 11.92 2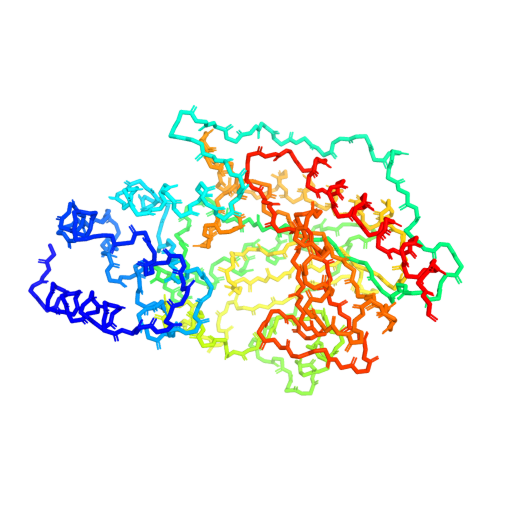05 PRO A N 1
ATOM 1623 C CA . PRO A 1 205 ? 30.553 15.310 22.361 1.00 11.42 205 P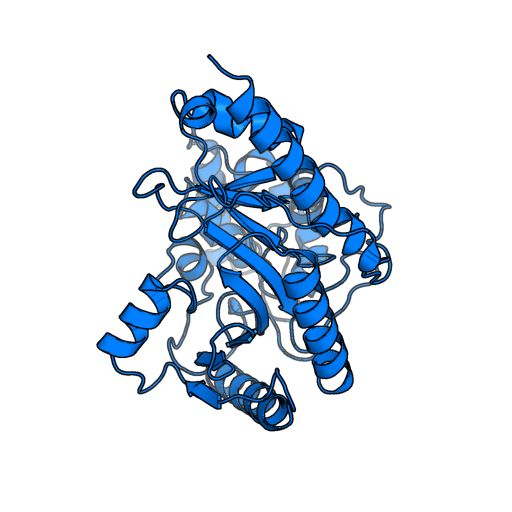RO A CA 1
ATOM 1624 C C . PRO A 1 205 ? 29.772 14.521 21.333 1.00 10.22 205 PRO A C 1
ATOM 1625 O O . PRO A 1 205 ? 28.536 14.498 21.372 1.00 11.43 205 PRO A O 1
ATOM 1629 N N . THR A 1 206 ? 30.430 13.888 20.371 1.00 11.70 206 THR A N 1
ATOM 1630 C CA . THR A 1 206 ? 29.713 13.157 19.303 1.00 11.96 206 THR A CA 1
ATOM 1631 C C . THR A 1 206 ? 28.765 12.098 19.859 1.00 11.35 206 THR A C 1
ATOM 1632 O O . THR A 1 206 ? 29.126 11.247 20.696 1.00 11.63 206 THR A O 1
ATOM 1636 N N . GLY A 1 207 ? 27.530 12.196 19.389 1.00 11.30 207 GLY A N 1
ATOM 1637 C CA . GLY A 1 207 ? 26.514 11.267 19.828 1.00 12.05 207 GLY A CA 1
ATOM 1638 C C . GLY A 1 207 ? 25.857 11.586 21.146 1.00 10.19 207 GLY A C 1
ATOM 1639 O O . GLY A 1 207 ? 25.003 10.816 21.569 1.00 12.20 207 GLY A O 1
ATOM 1640 N N . ARG A 1 208 ? 26.307 12.608 21.854 1.00 10.80 208 ARG A N 1
ATOM 1641 C CA . ARG A 1 208 ? 25.744 12.898 23.166 1.00 10.18 208 ARG A CA 1
ATOM 1642 C C . ARG A 1 208 ? 24.675 13.968 23.051 1.00 9.80 208 ARG A C 1
ATOM 1643 O O . ARG A 1 208 ? 24.730 14.837 22.174 1.00 11.91 208 ARG A O 1
ATOM 1651 N N . GLY A 1 209 ? 23.695 13.936 23.939 1.00 9.83 209 GLY A N 1
ATOM 1652 C CA . GLY A 1 209 ? 22.691 15.012 23.925 1.00 10.69 209 GLY A CA 1
ATOM 1653 C C . GLY A 1 209 ? 21.630 14.764 24.966 1.00 9.78 209 GLY A C 1
ATOM 1654 O O . GLY A 1 209 ? 21.748 13.846 25.788 1.00 9.88 209 GLY A O 1
ATOM 1655 N N . ILE A 1 210 ? 20.618 15.605 24.921 1.00 10.01 210 ILE A N 1
ATOM 1656 C CA . ILE A 1 210 ? 19.530 15.509 25.912 1.00 10.10 210 ILE A CA 1
ATOM 1657 C C . ILE A 1 210 ? 18.220 15.775 25.164 1.00 9.71 210 ILE A C 1
ATOM 1658 O O . ILE A 1 210 ? 18.084 16.717 24.386 1.00 11.07 210 ILE A O 1
ATOM 1663 N N . PHE A 1 211 ? 17.260 14.919 25.449 1.00 10.23 211 PHE A N 1
ATOM 1664 C CA . PHE A 1 211 ? 15.874 15.121 25.060 1.00 9.74 211 PHE A CA 1
ATOM 1665 C C . PHE A 1 211 ? 15.112 15.675 26.249 1.00 10.51 211 PHE A C 1
ATOM 1666 O O . PHE A 1 211 ? 15.301 15.172 27.368 1.00 11.06 211 PHE A O 1
ATOM 1674 N N . HIS A 1 212 ? 14.212 16.616 26.045 1.00 10.70 212 HIS A N 1
ATOM 1675 C CA . HIS A 1 212 ? 13.378 16.984 27.180 1.00 11.49 212 HIS A CA 1
ATOM 1676 C C . HIS A 1 212 ? 12.065 17.541 26.662 1.00 12.55 212 HIS A C 1
ATOM 1677 O O . HIS A 1 212 ? 11.993 18.146 25.592 1.00 12.38 212 HIS A O 1
ATOM 1684 N N . ASN A 1 213 ? 11.035 17.352 27.513 1.00 11.15 213 ASN A N 1
ATOM 1685 C CA . ASN A 1 213 ? 9.777 18.065 27.238 1.00 12.95 213 ASN A CA 1
ATOM 1686 C C . ASN A 1 213 ? 9.963 19.537 27.556 1.00 11.90 213 ASN A C 1
ATOM 1687 O O . ASN A 1 213 ? 10.991 19.918 28.132 1.00 12.19 213 ASN A O 1
ATOM 1692 N N . ASP A 1 214 ? 9.056 20.404 27.114 1.00 14.56 214 ASP A N 1
ATOM 1693 C CA . ASP A 1 214 ? 9.333 21.832 27.257 1.00 15.55 214 ASP A CA 1
ATOM 1694 C C . ASP A 1 214 ? 9.422 22.244 28.717 1.00 16.10 214 ASP A C 1
ATOM 1695 O O . ASP A 1 214 ? 10.158 23.164 29.081 1.00 18.53 214 ASP A O 1
ATOM 1700 N N . ALA A 1 215 ? 8.641 21.590 29.590 1.00 16.71 215 ALA A N 1
ATOM 1701 C CA . ALA A 1 215 ? 8.723 21.968 30.999 1.00 19.08 215 ALA A CA 1
ATOM 1702 C C . ALA A 1 215 ? 9.967 21.429 31.701 1.00 16.99 215 ALA A C 1
ATOM 1703 O O . ALA A 1 215 ? 10.203 21.764 32.863 1.00 17.37 215 ALA A O 1
ATOM 1705 N N . LYS A 1 216 ? 10.684 20.513 31.064 1.00 13.52 216 LYS A N 1
ATOM 1706 C CA . LYS A 1 216 ? 11.875 19.926 31.686 1.00 12.98 216 LYS A CA 1
ATOM 1707 C C . LYS A 1 216 ? 11.493 19.156 32.940 1.00 12.87 216 LYS A C 1
ATOM 1708 O O . LYS A 1 216 ? 12.250 19.116 33.902 1.00 13.88 216 LYS A O 1
ATOM 1719 N N . THR A 1 217 ? 10.374 18.429 32.842 1.00 12.09 217 THR A N 1
ATOM 1720 C CA . THR A 1 217 ? 9.997 17.458 33.855 1.00 11.74 217 THR A CA 1
ATOM 1721 C C . THR A 1 217 ? 10.269 16.025 33.415 1.00 10.33 217 THR A C 1
ATOM 1722 O O . THR A 1 217 ? 10.262 15.109 34.253 1.00 10.66 217 THR A O 1
ATOM 1726 N N . PHE A 1 218 ? 10.490 15.826 32.132 1.00 10.97 218 PHE A N 1
ATOM 1727 C CA . PHE A 1 218 ? 10.835 14.523 31.558 1.00 10.98 218 PHE A CA 1
ATOM 1728 C C . PHE A 1 218 ? 12.041 14.723 30.653 1.00 10.58 218 PHE A C 1
ATOM 1729 O O . PHE A 1 218 ? 11.981 15.526 29.742 1.00 11.66 218 PHE A O 1
ATOM 1737 N N . LEU A 1 219 ? 13.128 14.011 30.939 1.00 10.11 219 LEU A N 1
ATOM 1738 C CA . LEU A 1 219 ? 14.365 14.213 30.168 1.00 9.53 219 LEU A CA 1
ATOM 1739 C C . LEU A 1 219 ? 14.972 12.842 29.874 1.00 8.77 219 LEU A C 1
ATOM 1740 O O . LEU A 1 219 ? 14.826 11.897 30.654 1.00 9.96 219 LEU A O 1
ATOM 1745 N N . VAL A 1 220 ? 15.711 12.779 28.779 1.00 9.34 220 VAL A N 1
ATOM 1746 C CA . VAL A 1 220 ? 16.508 11.561 28.523 1.00 8.76 220 VAL A CA 1
ATOM 1747 C C . VAL A 1 220 ? 17.909 12.019 28.119 1.00 8.50 220 VAL A C 1
ATOM 1748 O O . VAL A 1 220 ? 18.093 12.795 27.180 1.00 10.50 220 VAL A O 1
ATOM 1752 N N . TRP A 1 221 ? 18.893 11.526 28.853 1.00 9.20 221 TRP A N 1
ATOM 1753 C CA . TRP A 1 221 ? 20.291 11.734 28.467 1.00 9.70 221 TRP A CA 1
ATOM 1754 C C . TRP A 1 221 ? 20.724 10.635 27.500 1.00 8.81 221 TRP A C 1
ATOM 1755 O O . TRP A 1 221 ? 20.501 9.471 27.766 1.00 9.64 221 TRP A O 1
ATOM 1766 N N . VAL A 1 222 ? 21.382 11.087 26.426 1.00 9.68 222 VAL A N 1
ATOM 1767 C CA . VAL A 1 222 ? 21.867 10.118 25.415 1.00 9.97 222 VAL A CA 1
ATOM 1768 C C . VAL A 1 222 ? 23.399 10.081 25.467 1.00 9.66 222 VAL A C 1
ATOM 1769 O O . VAL A 1 222 ? 24.054 11.126 25.289 1.00 9.87 222 VAL A O 1
ATOM 1773 N N . ASN A 1 223 ? 23.926 8.888 25.725 1.00 9.45 223 ASN A N 1
ATOM 1774 C CA . ASN A 1 223 ? 25.342 8.592 25.601 1.00 10.07 223 ASN A CA 1
ATOM 1775 C C . ASN A 1 223 ? 26.262 9.317 26.581 1.00 8.87 223 ASN A C 1
ATOM 1776 O O . ASN A 1 223 ? 27.415 9.568 26.259 1.00 10.23 223 ASN A O 1
ATOM 1781 N N . GLU A 1 224 ? 25.755 9.530 27.808 1.00 9.32 224 GLU A N 1
ATOM 1782 C CA . GLU A 1 224 ? 26.674 9.891 28.892 1.00 10.10 224 GLU A CA 1
ATOM 1783 C C . GLU A 1 224 ? 27.230 8.630 29.480 1.00 9.76 224 GLU A C 1
ATOM 1784 O O . GLU A 1 224 ? 27.832 7.834 28.749 1.00 10.93 224 GLU A O 1
ATOM 1790 N N . GLU A 1 225 ? 27.042 8.344 30.764 1.00 9.67 225 GLU A N 1
ATOM 1791 C CA . GLU A 1 225 ? 27.603 7.160 31.361 1.00 9.59 225 GLU A CA 1
ATOM 1792 C C . GLU A 1 225 ? 26.960 5.892 30.846 1.00 8.70 225 GLU A C 1
ATOM 1793 O O . GLU A 1 225 ? 27.640 4.885 30.603 1.00 10.31 225 GLU A O 1
ATOM 1799 N N . ASP A 1 226 ? 25.628 5.948 30.669 1.00 9.58 226 ASP A N 1
ATOM 1800 C CA . ASP A 1 226 ? 24.904 4.835 30.074 1.00 9.37 226 ASP A CA 1
ATOM 1801 C C . ASP A 1 226 ? 24.310 5.299 28.740 1.00 8.97 226 ASP A C 1
ATOM 1802 O O . ASP A 1 226 ? 24.243 6.494 28.459 1.00 10.34 226 ASP A O 1
ATOM 1807 N N . HIS A 1 227 ? 23.902 4.334 27.913 1.00 9.35 227 HIS A N 1
ATOM 1808 C CA . HIS A 1 227 ? 23.354 4.725 26.628 1.00 9.32 227 HIS A CA 1
ATOM 1809 C C . HIS A 1 227 ? 22.164 5.654 26.791 1.00 9.16 227 HIS A C 1
ATOM 1810 O O . HIS A 1 227 ? 22.047 6.670 26.078 1.00 10.04 227 HIS A O 1
ATOM 1817 N N . LEU A 1 228 ? 21.272 5.320 27.730 1.00 9.11 228 LEU A N 1
ATOM 1818 C CA . LEU A 1 228 ? 20.154 6.195 28.081 1.00 9.67 228 LEU A CA 1
ATOM 1819 C C . LEU A 1 228 ? 20.129 6.370 29.605 1.00 8.71 228 LEU A C 1
ATOM 1820 O O . LEU A 1 228 ? 20.285 5.404 30.346 1.00 9.95 228 LEU A O 1
ATOM 1825 N N . ARG A 1 229 ? 19.810 7.593 30.020 1.00 8.77 229 ARG A N 1
ATOM 1826 C CA . ARG A 1 229 ? 19.267 7.784 31.376 1.00 9.36 229 ARG A CA 1
ATOM 1827 C C . ARG A 1 229 ? 17.900 8.458 31.180 1.00 8.61 229 ARG A C 1
ATOM 1828 O O . ARG A 1 229 ? 17.790 9.425 30.417 1.00 10.05 229 ARG A O 1
ATOM 1836 N N . ILE A 1 230 ? 16.888 7.893 31.799 1.00 9.03 230 ILE A N 1
ATOM 1837 C CA . ILE A 1 230 ? 15.498 8.351 31.626 1.00 9.71 230 ILE A CA 1
ATOM 1838 C C . ILE A 1 230 ? 15.097 8.989 32.943 1.00 8.42 230 ILE A C 1
ATOM 1839 O O . ILE A 1 230 ? 15.234 8.322 33.988 1.00 9.19 230 ILE A O 1
ATOM 1844 N N . ILE A 1 231 ? 14.689 10.239 32.924 1.00 9.01 231 ILE A N 1
ATOM 1845 C CA . ILE A 1 231 ? 14.621 11.077 34.128 1.00 9.24 231 ILE A CA 1
ATOM 1846 C C . ILE A 1 231 ? 13.257 11.755 34.223 1.00 8.94 231 ILE A C 1
ATOM 1847 O O . ILE A 1 231 ? 12.750 12.320 33.256 1.00 10.10 231 ILE A O 1
ATOM 1852 N N . SER A 1 232 ? 12.706 11.706 35.437 1.00 9.28 232 SER A N 1
ATOM 1853 C CA . SER A 1 232 ? 11.533 12.525 35.754 1.00 9.78 232 SER A CA 1
ATOM 1854 C C . SER A 1 232 ? 11.870 13.387 36.965 1.00 8.63 232 SER A C 1
ATOM 1855 O O . SER A 1 232 ? 12.456 12.863 37.910 1.00 9.40 232 SER A O 1
ATOM 1858 N N . MET A 1 233 ? 11.520 14.664 36.944 1.00 9.87 233 MET A N 1
ATOM 1859 C CA . MET A 1 233 ? 11.888 15.504 38.098 1.00 9.83 233 MET A CA 1
ATOM 1860 C C . MET A 1 233 ? 10.993 16.736 38.074 1.00 10.76 233 MET A C 1
ATOM 1861 O O . MET A 1 233 ? 10.50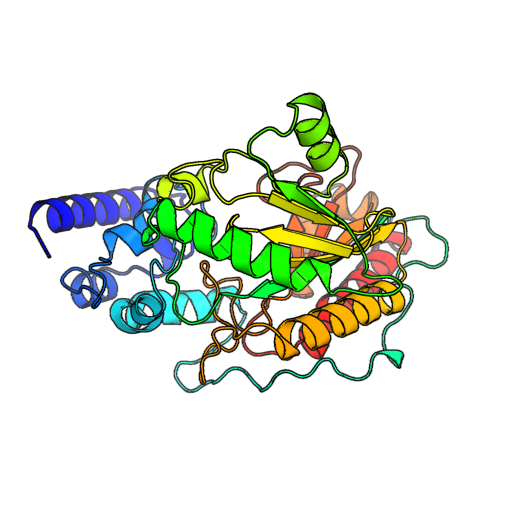4 17.181 37.037 1.00 12.66 233 MET A O 1
ATOM 1866 N N . GLN A 1 234 ? 10.846 17.336 39.255 1.00 10.14 234 GLN A N 1
ATOM 1867 C CA . GLN A 1 234 ? 10.166 18.600 39.400 1.00 10.06 234 GLN A CA 1
ATOM 1868 C C . GLN A 1 234 ? 10.494 19.182 40.757 1.00 9.52 234 GLN A C 1
ATOM 1869 O O . GLN A 1 234 ? 10.918 18.486 41.686 1.00 9.83 234 GLN A O 1
ATOM 1875 N N . LYS A 1 235 ? 10.199 20.469 40.899 1.00 10.39 235 LYS A N 1
ATOM 1876 C CA . LYS A 1 235 ? 10.272 21.117 42.216 1.00 10.76 235 LYS A CA 1
ATOM 1877 C C . LYS A 1 235 ? 9.277 20.469 43.173 1.00 10.52 235 LYS A C 1
ATOM 1878 O O . LYS A 1 235 ? 8.247 19.928 42.745 1.00 10.62 235 LYS A O 1
ATOM 1884 N N . GLY A 1 236 ? 9.530 20.572 44.473 1.00 10.70 236 GLY A N 1
ATOM 1885 C CA . GLY A 1 236 ? 8.661 19.998 45.475 1.00 11.01 236 GLY A CA 1
ATOM 1886 C C . GLY A 1 236 ? 8.899 18.520 45.715 1.00 9.63 236 GLY A C 1
ATOM 1887 O O . GLY A 1 236 ? 9.943 17.999 45.319 1.00 11.87 236 GLY A O 1
ATOM 1888 N N . GLY A 1 237 ? 7.997 17.931 46.470 1.00 10.69 237 GLY A N 1
ATOM 1889 C CA . GLY A 1 237 ? 8.121 16.601 47.019 1.00 10.88 237 GLY A CA 1
ATOM 1890 C C . GLY A 1 237 ? 7.106 15.602 46.581 1.00 10.66 237 GLY A C 1
ATOM 1891 O O . GLY A 1 237 ? 6.884 14.573 47.226 1.00 11.77 237 GLY A O 1
ATOM 1892 N N . ASP A 1 238 ? 6.467 15.838 45.427 1.00 11.65 238 ASP A N 1
ATOM 1893 C CA . ASP A 1 238 ? 5.404 14.916 44.979 1.00 10.76 238 ASP A CA 1
ATOM 1894 C C . ASP A 1 238 ? 6.027 13.742 44.252 1.00 10.08 238 ASP A C 1
ATOM 1895 O O . ASP A 1 238 ? 6.100 13.646 43.015 1.00 11.14 238 ASP A O 1
ATOM 1900 N N . LEU A 1 239 ? 6.507 12.807 45.063 1.00 11.43 239 LEU A N 1
ATOM 1901 C CA . LEU A 1 239 ? 7.156 11.613 44.536 1.00 10.20 239 LEU A CA 1
ATOM 1902 C C . LEU A 1 239 ? 6.194 10.790 43.714 1.00 11.30 239 LEU A C 1
ATOM 1903 O O . LEU A 1 239 ? 6.586 10.166 42.728 1.00 10.96 239 LEU A O 1
ATOM 1908 N N . LYS A 1 240 ? 4.938 10.683 44.139 1.00 11.73 240 LYS A N 1
ATOM 1909 C CA . LYS A 1 240 ? 3.954 9.914 43.375 1.00 12.28 240 LYS A CA 1
ATOM 1910 C C . LYS A 1 240 ? 3.883 10.398 41.928 1.00 11.49 240 LYS A C 1
ATOM 1911 O O . LYS A 1 240 ? 3.934 9.594 40.998 1.00 11.89 240 LYS A O 1
ATOM 1917 N N . THR A 1 241 ? 3.754 11.707 41.754 1.00 11.13 241 THR A N 1
ATOM 1918 C CA . THR A 1 241 ? 3.679 12.266 40.403 1.00 11.22 241 THR A CA 1
ATOM 1919 C C . THR A 1 241 ? 4.956 12.025 39.624 1.00 10.59 241 THR A C 1
ATOM 1920 O O . THR A 1 241 ? 4.961 11.634 38.437 1.00 11.26 241 THR A O 1
ATOM 1924 N N . VAL A 1 242 ? 6.094 12.292 40.272 1.00 10.42 242 VAL A N 1
ATOM 1925 C CA . VAL A 1 242 ? 7.382 12.114 39.589 1.00 9.68 242 VAL A CA 1
ATOM 1926 C C . VAL A 1 242 ? 7.546 10.685 39.148 1.00 9.17 242 VAL A C 1
ATOM 1927 O O . VAL A 1 242 ? 7.997 10.391 38.032 1.00 10.88 242 VAL A O 1
ATOM 1931 N N . TYR A 1 243 ? 7.268 9.744 40.058 1.00 10.07 243 TYR A N 1
ATOM 1932 C CA . TYR A 1 243 ? 7.460 8.324 39.775 1.00 10.06 243 TYR A CA 1
ATOM 1933 C C . TYR A 1 243 ? 6.495 7.825 38.711 1.00 10.29 243 TYR A C 1
ATOM 1934 O O . TYR A 1 243 ? 6.896 7.103 37.798 1.00 10.96 243 TYR A O 1
ATOM 1943 N N . LYS A 1 244 ? 5.224 8.220 38.778 1.00 10.42 244 LYS A N 1
ATOM 1944 C CA . LYS A 1 244 ? 4.294 7.786 37.762 1.00 11.16 244 LYS A CA 1
ATOM 1945 C C . LYS A 1 244 ? 4.721 8.266 36.386 1.00 11.66 244 LYS A C 1
ATOM 1946 O O . LYS A 1 244 ? 4.610 7.534 35.388 1.00 12.26 244 LYS A O 1
ATOM 1952 N N . ARG A 1 245 ? 5.263 9.477 36.288 1.00 11.04 245 ARG A N 1
ATOM 1953 C CA . ARG A 1 245 ? 5.707 9.962 34.957 1.00 11.65 245 ARG A CA 1
ATOM 1954 C C . ARG A 1 245 ? 6.886 9.144 34.461 1.00 10.85 245 ARG A C 1
ATOM 1955 O O . ARG A 1 245 ? 6.951 8.764 33.295 1.00 12.30 245 ARG A O 1
ATOM 1963 N N . LEU A 1 246 ? 7.828 8.828 35.340 1.00 10.66 246 LEU A N 1
ATOM 1964 C CA . LEU A 1 246 ? 8.929 7.941 34.960 1.00 10.70 246 LEU A CA 1
ATOM 1965 C C . LEU A 1 246 ? 8.440 6.577 34.492 1.00 11.17 246 LEU A C 1
ATOM 1966 O O . LEU A 1 246 ? 8.881 6.047 33.470 1.00 11.49 246 LEU A O 1
ATOM 1971 N N . VAL A 1 247 ? 7.527 5.976 35.247 1.00 11.64 247 VAL A N 1
ATOM 1972 C CA . VAL A 1 247 ? 6.998 4.661 34.864 1.00 12.02 247 VAL A CA 1
ATOM 1973 C C . VAL A 1 247 ? 6.398 4.757 33.468 1.00 11.49 247 VAL A C 1
ATOM 1974 O O . VAL A 1 247 ? 6.669 3.897 32.609 1.00 13.05 247 VAL A O 1
ATOM 1978 N N . THR A 1 248 ? 5.509 5.736 33.277 1.00 12.21 248 THR A N 1
ATOM 1979 C CA . THR A 1 248 ? 4.879 5.876 31.956 1.00 12.22 248 THR A CA 1
ATOM 1980 C C . THR A 1 248 ? 5.915 5.944 30.863 1.00 11.92 248 THR A C 1
ATOM 1981 O O . THR A 1 248 ? 5.812 5.304 29.800 1.00 13.66 248 THR A O 1
ATOM 1985 N N . ALA A 1 249 ? 6.936 6.782 31.092 1.00 12.54 249 ALA A N 1
ATOM 1986 C CA . ALA A 1 249 ? 7.959 6.992 30.049 1.00 12.51 249 ALA A CA 1
ATOM 1987 C C . ALA A 1 249 ? 8.755 5.713 29.828 1.00 11.83 249 ALA A C 1
ATOM 1988 O O . ALA A 1 249 ? 8.996 5.343 28.668 1.00 13.09 249 ALA A O 1
ATOM 1990 N N . VAL A 1 250 ? 9.250 5.093 30.899 1.00 11.68 250 VAL A N 1
ATOM 1991 C CA . VAL A 1 250 ? 10.077 3.897 30.679 1.00 12.36 250 VAL A CA 1
ATOM 1992 C C . VAL A 1 250 ? 9.284 2.776 30.033 1.00 13.44 250 VAL A C 1
ATOM 1993 O O . VAL A 1 250 ? 9.741 2.160 29.063 1.00 14.03 250 VAL A O 1
ATOM 1997 N N . ASP A 1 251 ? 8.045 2.549 30.457 1.00 13.69 251 ASP A N 1
ATOM 1998 C CA . ASP A 1 251 ? 7.277 1.494 29.821 1.00 14.31 251 ASP A CA 1
ATOM 1999 C C . ASP A 1 251 ? 7.083 1.813 28.344 1.00 14.04 251 ASP A C 1
ATOM 2000 O O . ASP A 1 251 ? 7.097 0.922 27.494 1.00 17.79 251 ASP A O 1
ATOM 2005 N N . ASN A 1 252 ? 6.835 3.097 28.045 1.00 13.45 252 ASN A N 1
ATOM 2006 C CA . ASN A 1 252 ? 6.592 3.408 26.613 1.00 14.60 252 ASN A CA 1
ATOM 2007 C C . ASN A 1 252 ? 7.865 3.265 25.784 1.00 13.65 252 ASN A C 1
ATOM 2008 O O . ASN A 1 252 ? 7.841 2.639 24.715 1.00 14.70 252 ASN A O 1
ATOM 2013 N N . ILE A 1 253 ? 8.987 3.758 26.300 1.00 12.35 253 ILE A N 1
ATOM 2014 C CA . ILE A 1 253 ? 10.240 3.617 25.571 1.00 12.69 253 ILE A CA 1
ATOM 2015 C C . ILE A 1 253 ? 10.656 2.170 25.422 1.00 12.18 253 ILE A C 1
ATOM 2016 O O . ILE A 1 253 ? 11.111 1.797 24.343 1.00 12.85 253 ILE A O 1
ATOM 2021 N N . GLU A 1 254 ? 10.454 1.357 26.459 1.00 12.86 254 GLU A N 1
ATOM 2022 C CA . GLU A 1 254 ? 10.779 -0.069 26.371 1.00 13.27 254 GLU A CA 1
ATOM 2023 C C . GLU A 1 254 ? 9.985 -0.785 25.297 1.00 13.43 254 GLU A C 1
ATOM 2024 O O . GLU A 1 254 ? 10.414 -1.795 24.763 1.00 16.16 254 GLU A O 1
ATOM 2030 N N . SER A 1 255 ? 8.752 -0.304 25.044 1.00 14.98 255 SER A N 1
ATOM 2031 C CA . SER A 1 255 ? 7.965 -0.977 23.996 1.00 15.34 255 SER A CA 1
ATOM 2032 C C . SER A 1 255 ? 8.541 -0.705 22.609 1.00 16.78 255 SER A C 1
ATOM 2033 O O . SER A 1 255 ? 8.046 -1.327 21.654 1.00 20.81 255 SER A O 1
ATOM 2036 N N . LYS A 1 256 ? 9.450 0.260 22.494 1.00 14.14 256 LYS A N 1
ATOM 2037 C CA . LYS A 1 256 ? 9.953 0.733 21.209 1.00 13.52 256 LYS A CA 1
ATOM 2038 C C . LYS A 1 256 ? 11.412 0.354 20.958 1.00 14.64 256 LYS A C 1
ATOM 2039 O O . LYS A 1 256 ? 11.804 0.077 19.840 1.00 20.49 256 LYS A O 1
ATOM 2045 N N . LEU A 1 257 ? 12.241 0.353 22.001 1.00 12.82 257 LEU A N 1
ATOM 2046 C CA . LEU A 1 257 ? 13.665 0.099 21.863 1.00 12.34 257 LEU A CA 1
ATOM 2047 C C . LEU A 1 257 ? 14.049 -1.148 22.649 1.00 12.01 257 LEU A C 1
ATOM 2048 O O . LEU A 1 257 ? 13.594 -1.270 23.792 1.00 15.60 257 LEU A O 1
ATOM 2053 N N . PRO A 1 258 ? 14.866 -2.030 22.092 1.00 12.01 258 PRO A N 1
ATOM 2054 C CA . PRO A 1 258 ? 15.277 -3.226 22.811 1.00 12.11 258 PRO A CA 1
ATOM 2055 C C . PRO A 1 258 ? 16.446 -2.898 23.745 1.00 11.07 258 PRO A C 1
ATOM 2056 O O . PRO A 1 258 ? 17.519 -2.515 23.276 1.00 13.50 258 PRO A O 1
ATOM 2060 N N . PHE A 1 259 ? 16.238 -3.136 25.031 1.00 11.56 259 PHE A N 1
ATOM 2061 C CA . PHE A 1 259 ? 17.284 -2.885 26.022 1.00 12.54 259 PHE A CA 1
ATOM 2062 C C . PHE A 1 259 ? 17.822 -4.181 26.620 1.00 11.69 259 PHE A C 1
ATOM 2063 O O . PHE A 1 259 ? 17.123 -5.186 26.730 1.00 15.51 259 PHE A O 1
ATOM 2071 N N . SER A 1 260 ? 19.079 -4.114 27.020 1.00 11.49 260 SER A N 1
ATOM 2072 C CA . SER A 1 260 ? 19.779 -5.276 27.550 1.00 11.92 260 SER A CA 1
ATOM 2073 C C . SER A 1 260 ? 19.326 -5.572 28.972 1.00 11.53 260 SER A C 1
ATOM 2074 O O . SER A 1 260 ? 19.421 -4.753 29.893 1.00 12.49 260 SER A O 1
ATOM 2077 N N . HIS A 1 261 ? 18.900 -6.818 29.164 1.00 12.25 261 HIS A N 1
ATOM 2078 C CA . HIS A 1 261 ? 18.460 -7.324 30.443 1.00 13.37 261 HIS A CA 1
ATOM 2079 C C . HIS A 1 261 ? 19.094 -8.688 30.691 1.00 13.98 261 HIS A C 1
ATOM 2080 O O . HIS A 1 261 ? 19.253 -9.460 29.745 1.00 17.45 261 HIS A O 1
ATOM 2087 N N . ASP A 1 262 ? 19.466 -8.933 31.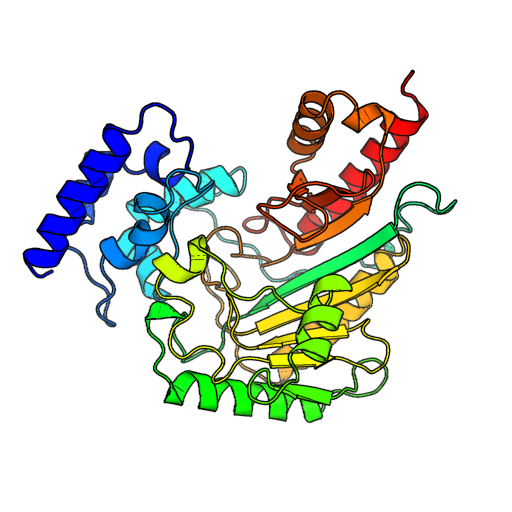928 1.00 13.36 262 ASP A N 1
ATOM 2088 C CA . ASP A 1 262 ? 20.235 -10.116 32.295 1.00 13.35 262 ASP A CA 1
ATOM 2089 C C . ASP A 1 262 ? 19.477 -10.880 33.371 1.00 15.10 262 ASP A C 1
ATOM 2090 O O . ASP A 1 262 ? 18.860 -10.276 34.263 1.00 14.11 262 ASP A O 1
ATOM 2095 N N . ASP A 1 263 ? 19.468 -12.210 33.273 1.00 16.23 263 ASP A N 1
ATOM 2096 C CA . ASP A 1 263 ? 18.771 -13.052 34.229 1.00 17.69 263 ASP A CA 1
ATOM 2097 C C . ASP A 1 263 ? 19.226 -12.838 35.662 1.00 16.55 263 ASP A C 1
ATOM 2098 O O . ASP A 1 263 ? 18.395 -12.908 36.581 1.00 17.95 263 ASP A O 1
ATOM 2103 N N . ARG A 1 264 ? 20.516 -12.553 35.831 1.00 13.99 264 ARG A N 1
ATOM 2104 C CA . ARG A 1 264 ? 21.019 -12.365 37.198 1.00 12.97 264 ARG A CA 1
ATOM 2105 C C . ARG A 1 264 ? 21.077 -10.879 37.535 1.00 12.05 264 ARG A C 1
ATOM 2106 O O . ARG A 1 264 ? 20.708 -10.493 38.659 1.00 12.25 264 ARG A O 1
ATOM 2114 N N . PHE A 1 265 ? 21.528 -10.012 36.639 1.00 11.95 265 PHE A N 1
ATOM 2115 C CA . PHE A 1 265 ? 21.813 -8.625 36.976 1.00 11.25 265 PHE A CA 1
ATOM 2116 C C . PHE A 1 265 ? 20.710 -7.647 36.600 1.00 10.81 265 PHE A C 1
ATOM 2117 O O . PHE A 1 265 ? 20.921 -6.450 36.848 1.00 12.12 265 PHE A O 1
ATOM 2125 N N . GLY A 1 266 ? 19.580 -8.130 36.085 1.00 11.62 266 GLY A N 1
ATOM 2126 C CA . GLY A 1 266 ? 18.512 -7.210 35.682 1.00 12.57 266 GLY A CA 1
ATOM 2127 C C . GLY A 1 266 ? 18.961 -6.321 34.540 1.00 9.89 266 GLY A C 1
ATOM 2128 O O . GLY A 1 266 ? 19.650 -6.790 33.663 1.00 11.65 266 GLY A O 1
ATOM 2129 N N . PHE A 1 267 ? 18.568 -5.050 34.523 1.00 9.85 267 PHE A N 1
ATOM 2130 C CA . PHE A 1 267 ? 18.961 -4.208 33.413 1.00 9.85 267 PHE A CA 1
ATOM 2131 C C . PHE A 1 267 ? 20.440 -3.885 33.516 1.00 10.46 267 PHE A C 1
ATOM 2132 O O . PHE A 1 267 ? 20.924 -3.497 34.581 1.00 12.07 267 PHE A O 1
ATOM 2140 N N . LEU A 1 268 ? 21.154 -4.042 32.409 1.00 11.17 268 LEU A N 1
ATOM 2141 C CA . LEU A 1 268 ? 22.586 -3.821 32.392 1.00 10.28 268 LEU A CA 1
ATOM 2142 C C . LEU A 1 268 ? 22.928 -2.342 32.218 1.00 10.15 268 LEU A C 1
ATOM 2143 O O . LEU A 1 268 ? 22.304 -1.636 31.413 1.00 11.70 268 LEU A O 1
ATOM 2148 N N . THR A 1 269 ? 23.986 -1.962 32.937 1.00 10.56 269 THR A N 1
ATOM 2149 C CA . THR A 1 269 ? 24.529 -0.610 32.930 1.00 10.06 269 THR A CA 1
ATOM 2150 C C . THR A 1 269 ? 26.051 -0.733 32.985 1.00 9.11 269 THR A C 1
ATOM 2151 O O . THR A 1 269 ? 26.611 -1.803 33.253 1.00 11.93 269 THR A O 1
ATOM 2155 N N . PHE A 1 270 ? 26.684 0.414 32.735 1.00 9.85 270 PHE A N 1
ATOM 2156 C CA . PHE A 1 270 ? 28.146 0.473 32.618 1.00 9.93 270 PHE A CA 1
ATOM 2157 C C . PHE A 1 270 ? 28.829 0.336 33.984 1.00 10.63 270 PHE A C 1
ATOM 2158 O O . PHE A 1 270 ? 29.871 -0.309 34.090 1.00 11.14 270 PHE A O 1
ATOM 2166 N N . CYS A 1 271 ? 28.259 0.944 35.034 1.00 10.46 271 CYS A N 1
ATOM 2167 C CA . CYS A 1 271 ? 28.782 0.817 36.413 1.00 10.71 271 CYS A CA 1
ATOM 2168 C C . CYS A 1 271 ? 27.993 -0.248 37.170 1.00 9.92 271 CYS A C 1
ATOM 2169 O O . CYS A 1 271 ? 26.747 -0.235 37.116 1.00 10.02 271 CYS A O 1
ATOM 2172 N N . PRO A 1 272 ? 28.658 -1.080 37.952 1.00 10.12 272 PRO A N 1
ATOM 2173 C CA . PRO A 1 272 ? 27.907 -2.068 38.723 1.00 10.71 272 PRO A CA 1
ATOM 2174 C C . PRO A 1 272 ? 26.957 -1.449 39.759 1.00 9.41 272 PRO A C 1
ATOM 2175 O O . PRO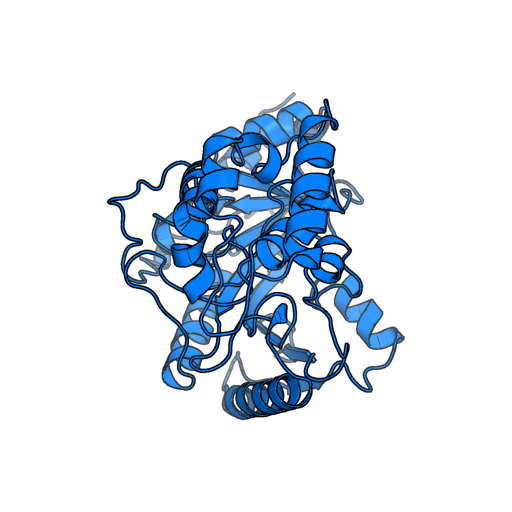 A 1 272 ? 26.011 -2.138 40.189 1.00 11.40 272 PRO A O 1
ATOM 2179 N N . THR A 1 273 ? 27.134 -0.204 40.180 1.00 9.52 273 THR A N 1
ATOM 2180 C CA . THR A 1 273 ? 26.198 0.411 41.128 1.00 9.22 273 THR A CA 1
ATOM 2181 C C . THR A 1 273 ? 24.841 0.668 40.468 1.00 9.49 273 THR A C 1
ATOM 2182 O O . THR A 1 273 ? 23.870 0.905 41.198 1.00 10.00 273 THR A O 1
ATOM 2186 N N . ASN A 1 274 ? 24.771 0.618 39.125 1.00 9.39 274 ASN A N 1
ATOM 2187 C CA . ASN A 1 274 ? 23.545 1.004 38.458 1.00 9.36 274 ASN A CA 1
ATOM 2188 C C . ASN A 1 274 ? 22.761 -0.184 37.913 1.00 9.23 274 ASN A C 1
ATOM 2189 O O . ASN A 1 274 ? 21.775 0.025 37.194 1.00 10.11 274 ASN A O 1
ATOM 2194 N N . LEU A 1 275 ? 23.189 -1.408 38.239 1.00 9.38 275 LEU A N 1
ATOM 2195 C CA . LEU A 1 275 ? 22.512 -2.597 37.721 1.00 9.63 275 LEU A CA 1
ATOM 2196 C C . LEU A 1 275 ? 21.122 -2.749 38.300 1.00 9.43 275 LEU A C 1
ATOM 2197 O O . LEU A 1 275 ? 20.707 -2.072 39.265 1.00 11.10 275 LEU A O 1
ATOM 2202 N N . GLY A 1 276 ? 20.378 -3.708 37.760 1.00 10.13 276 GLY A N 1
ATOM 2203 C CA . GLY A 1 276 ? 19.183 -4.231 38.441 1.00 10.62 276 GLY A CA 1
ATOM 2204 C C . GLY A 1 276 ? 17.987 -3.383 38.086 1.00 9.18 276 GLY A C 1
ATOM 2205 O O . GLY A 1 276 ? 17.443 -3.449 36.981 1.00 10.66 276 GLY A O 1
ATOM 2206 N N . THR A 1 277 ? 17.545 -2.565 39.036 1.00 9.54 277 THR A N 1
ATOM 2207 C CA . THR A 1 277 ? 16.492 -1.588 38.798 1.00 9.62 277 THR A CA 1
ATOM 2208 C C . THR A 1 277 ? 17.071 -0.383 38.064 1.00 8.65 277 THR A C 1
ATOM 2209 O O . THR A 1 277 ? 16.269 0.368 37.479 1.00 9.88 277 THR A O 1
ATOM 2213 N N . THR A 1 278 ? 18.370 -0.157 38.163 1.00 8.79 278 THR A N 1
ATOM 2214 C CA . THR A 1 278 ? 19.018 1.060 37.613 1.00 9.37 278 THR A CA 1
ATOM 2215 C C . THR A 1 278 ? 18.494 2.334 38.231 1.00 8.67 278 THR A C 1
ATOM 2216 O O . THR A 1 278 ? 18.781 3.420 37.705 1.00 8.96 278 THR A O 1
ATOM 2220 N N . MET A 1 279 ? 17.784 2.241 39.356 1.00 9.01 279 MET A N 1
ATOM 2221 C CA . MET A 1 279 ? 16.995 3.383 39.786 1.00 9.00 279 MET A CA 1
ATOM 2222 C C . MET A 1 279 ? 17.679 4.216 40.857 1.00 8.46 279 MET A C 1
ATOM 2223 O O . MET A 1 279 ? 18.160 3.673 41.879 1.00 9.24 279 MET A O 1
ATOM 2228 N N . ARG A 1 280 ? 17.692 5.539 40.618 1.00 8.71 280 ARG A N 1
ATOM 2229 C CA . ARG A 1 280 ? 18.153 6.446 41.669 1.00 8.64 280 ARG A CA 1
ATOM 2230 C C . ARG A 1 280 ? 17.053 7.465 41.876 1.00 8.95 280 ARG A C 1
ATOM 2231 O O . ARG A 1 280 ? 16.784 8.276 40.992 1.00 9.19 280 ARG A O 1
ATOM 2239 N N . ALA A 1 281 ? 16.390 7.342 43.016 1.00 8.06 281 ALA A N 1
ATOM 2240 C CA . ALA A 1 281 ? 15.307 8.244 43.413 1.00 7.87 281 ALA A CA 1
ATOM 2241 C C . ALA A 1 281 ? 15.924 9.218 44.433 1.00 8.22 281 ALA A C 1
ATOM 2242 O O . ALA A 1 281 ? 16.494 8.753 45.428 1.00 9.02 281 ALA A O 1
ATOM 2244 N N . SER A 1 282 ? 15.819 10.521 44.192 1.00 8.11 282 SER A N 1
ATOM 2245 C CA . SER A 1 282 ? 16.526 11.470 45.043 1.00 8.23 282 SER A CA 1
ATOM 2246 C C . SER A 1 282 ? 15.661 12.696 45.339 1.00 8.02 282 SER A C 1
ATOM 2247 O O . SER A 1 282 ? 14.709 13.026 44.627 1.00 8.95 282 SER A O 1
ATOM 2250 N N . VAL A 1 283 ? 16.044 13.332 46.427 1.00 8.69 283 VAL A N 1
ATOM 2251 C CA . VAL A 1 283 ? 15.564 14.677 46.702 1.00 8.78 283 VAL A CA 1
ATOM 2252 C C . VAL A 1 283 ? 16.757 15.637 46.821 1.00 8.34 283 VAL A C 1
ATOM 2253 O O . VAL A 1 283 ? 17.854 15.199 47.230 1.00 10.03 283 VAL A O 1
ATOM 2257 N N . HIS A 1 284 ? 16.503 16.887 46.479 1.00 8.81 284 HIS A N 1
ATOM 2258 C CA . HIS A 1 284 ? 17.353 17.986 46.952 1.00 9.75 284 HIS A CA 1
ATOM 2259 C C . HIS A 1 284 ? 16.673 18.551 48.195 1.00 9.25 284 HIS A C 1
ATOM 2260 O O . HIS A 1 284 ? 15.472 18.862 48.125 1.00 10.85 284 HIS A O 1
ATOM 2267 N N . ILE A 1 285 ? 17.355 18.500 49.331 1.00 9.60 285 ILE A N 1
ATOM 2268 C CA . ILE A 1 285 ? 16.705 18.710 50.629 1.00 9.68 285 ILE A CA 1
ATOM 2269 C C . ILE A 1 285 ? 17.610 19.527 51.503 1.00 9.98 285 ILE A C 1
ATOM 2270 O O . ILE A 1 285 ? 18.848 19.389 51.453 1.00 11.41 285 ILE A O 1
ATOM 2275 N N . GLN A 1 286 ? 17.007 20.378 52.334 1.00 11.50 286 GLN A N 1
ATOM 2276 C CA . GLN A 1 286 ? 17.749 21.057 53.378 1.00 11.61 286 GLN A CA 1
ATOM 2277 C C . GLN A 1 286 ? 17.342 20.463 54.733 1.00 13.02 286 GLN A C 1
ATOM 2278 O O . GLN A 1 286 ? 16.145 20.381 54.999 1.00 14.89 286 GLN A O 1
ATOM 2284 N N . LEU A 1 287 ? 18.359 20.163 55.505 1.00 13.57 287 LEU A N 1
ATOM 2285 C CA . LEU A 1 287 ? 18.183 19.561 56.830 1.00 14.63 287 LEU A CA 1
ATOM 2286 C C . LEU A 1 287 ? 19.249 20.185 57.738 1.00 15.79 287 LEU A C 1
ATOM 2287 O O . LEU A 1 287 ? 20.254 19.541 58.064 1.00 17.91 287 LEU A O 1
ATOM 2292 N N . PRO A 1 288 ? 19.098 21.450 58.070 1.00 17.19 288 PRO A N 1
ATOM 2293 C CA . PRO A 1 288 ? 20.192 22.159 58.712 1.00 20.49 288 PRO A CA 1
ATOM 2294 C C . PRO A 1 288 ? 20.645 21.581 60.036 1.00 19.34 288 PRO A C 1
ATOM 2295 O O . PRO A 1 288 ? 21.872 21.597 60.288 1.00 21.51 288 PRO A O 1
ATOM 2299 N N . LYS A 1 289 ? 19.730 21.093 60.870 1.00 16.63 289 LYS A N 1
ATOM 2300 C CA . LYS A 1 289 ? 20.211 20.546 62.146 1.00 17.59 289 LYS A CA 1
ATOM 2301 C C . LYS A 1 289 ? 20.922 19.212 61.966 1.00 17.95 289 LYS A C 1
ATOM 2302 O O . LYS A 1 289 ? 21.992 18.955 62.574 1.00 21.91 289 LYS A O 1
ATOM 2308 N N . LEU A 1 290 ? 20.389 18.308 61.143 1.00 17.18 290 LEU A N 1
ATOM 2309 C CA . LEU A 1 290 ? 21.048 17.009 60.929 1.00 17.48 290 LEU A CA 1
ATOM 2310 C C . LEU A 1 290 ? 22.352 17.131 60.162 1.00 18.93 290 LEU A C 1
ATOM 2311 O O . LEU A 1 290 ? 23.277 16.336 60.320 1.00 19.17 290 LEU A O 1
ATOM 2316 N N . ALA A 1 291 ? 22.468 18.148 59.333 1.00 18.84 291 ALA A N 1
ATOM 2317 C CA . ALA A 1 291 ? 23.685 18.353 58.553 1.00 21.93 291 ALA A CA 1
ATOM 2318 C C . ALA A 1 291 ? 24.748 19.197 59.245 1.00 26.96 291 ALA A C 1
ATOM 2319 O O . ALA A 1 291 ? 25.893 19.311 58.779 1.00 27.86 291 ALA A O 1
ATOM 2321 N N . LYS A 1 292 ? 24.444 19.809 60.387 1.00 25.21 292 LYS A N 1
ATOM 2322 C CA . LYS A 1 292 ? 25.406 20.625 61.113 1.00 24.88 292 LYS A CA 1
ATOM 2323 C C . LYS A 1 292 ? 26.711 19.882 61.390 1.00 27.77 292 LYS A C 1
ATOM 2324 O O . LYS A 1 292 ? 27.813 20.395 61.184 1.00 34.29 292 LYS A O 1
ATOM 2330 N N . ASP A 1 293 ? 26.556 18.655 61.893 1.00 31.43 293 ASP A N 1
ATOM 2331 C CA . ASP A 1 293 ? 27.687 17.728 61.914 1.00 28.97 293 ASP A CA 1
ATOM 2332 C C . ASP A 1 293 ? 27.389 16.734 60.796 1.00 29.42 293 ASP A C 1
ATOM 2333 O O . ASP A 1 293 ? 26.574 15.833 60.924 1.00 27.00 293 ASP A O 1
ATOM 2338 N N . ARG A 1 294 ? 28.103 16.985 59.704 1.00 31.42 294 ARG A N 1
ATOM 2339 C CA . ARG A 1 294 ? 27.809 16.181 58.520 1.00 33.84 294 ARG A CA 1
ATOM 2340 C C . ARG A 1 294 ? 27.997 14.688 58.720 1.00 36.77 294 ARG A C 1
ATOM 2341 O O . ARG A 1 294 ? 27.458 13.855 57.978 1.00 34.36 294 ARG A O 1
ATOM 2349 N N . LYS A 1 295 ? 28.734 14.277 59.748 1.00 32.97 295 LYS A N 1
ATOM 2350 C CA . LYS A 1 295 ? 28.972 12.853 59.964 1.00 32.61 295 LYS A CA 1
ATOM 2351 C C . LYS A 1 295 ? 27.687 12.231 60.513 1.00 29.38 295 LYS A C 1
ATOM 2352 O O . LYS A 1 295 ? 27.403 11.094 60.164 1.00 34.29 295 LYS A O 1
ATOM 2358 N N . VAL A 1 296 ? 26.943 13.058 61.250 1.00 28.26 296 VAL A N 1
ATOM 2359 C CA . VAL A 1 296 ? 25.614 12.634 61.667 1.00 26.12 296 VAL A CA 1
ATOM 2360 C C . VAL A 1 296 ? 24.709 12.491 60.451 1.00 21.43 296 VAL A C 1
ATOM 2361 O O . VAL A 1 296 ? 24.046 11.456 60.421 1.00 23.77 296 VAL A O 1
ATOM 2365 N N . LEU A 1 297 ? 24.726 13.421 59.505 1.00 22.72 297 LEU A N 1
ATOM 2366 C CA . LEU A 1 297 ? 23.862 13.296 58.310 1.00 17.68 297 LEU A CA 1
ATOM 2367 C C . LEU A 1 297 ? 24.179 12.013 57.556 1.00 15.86 297 LEU A C 1
ATOM 2368 O O . LEU A 1 297 ? 23.289 11.230 57.231 1.00 14.98 297 LEU A O 1
ATOM 2373 N N . GLU A 1 298 ? 25.456 11.809 57.223 1.00 20.34 298 GLU A N 1
ATOM 2374 C CA . GLU A 1 298 ? 25.833 10.613 56.483 1.00 21.90 298 GLU A CA 1
ATOM 2375 C C . GLU A 1 298 ? 25.577 9.334 57.259 1.00 20.96 298 GLU A C 1
ATOM 2376 O O . GLU A 1 298 ? 25.153 8.312 56.675 1.00 17.37 298 GLU A O 1
ATOM 2382 N N . ASP A 1 299 ? 25.738 9.353 58.584 1.00 20.11 299 ASP A N 1
ATOM 2383 C CA . ASP A 1 299 ? 25.506 8.142 59.367 1.00 19.75 299 ASP A CA 1
ATOM 2384 C C . ASP A 1 299 ? 24.021 7.818 59.434 1.00 16.90 299 ASP A C 1
ATOM 2385 O O . ASP A 1 299 ? 23.557 6.676 59.247 1.00 16.76 299 ASP A O 1
ATOM 2390 N N . ILE A 1 300 ? 23.218 8.886 59.551 1.00 17.04 300 ILE A N 1
ATOM 2391 C CA . ILE A 1 300 ? 21.774 8.658 59.566 1.00 16.15 300 ILE A CA 1
ATOM 2392 C C . ILE A 1 300 ? 21.308 8.117 58.233 1.00 12.95 300 ILE A C 1
ATOM 2393 O O . ILE A 1 300 ? 20.590 7.136 58.095 1.00 14.72 300 ILE A O 1
ATOM 2398 N N . ALA A 1 301 ? 21.813 8.769 57.168 1.00 12.77 301 ALA A N 1
ATOM 2399 C CA . ALA A 1 301 ? 21.420 8.333 55.831 1.00 13.26 301 ALA A CA 1
ATOM 2400 C C . ALA A 1 301 ? 21.780 6.872 55.585 1.00 14.16 301 ALA A C 1
ATOM 2401 O O . ALA A 1 301 ? 20.973 6.118 55.021 1.00 14.28 301 ALA A O 1
ATOM 2403 N N . SER A 1 302 ? 22.986 6.486 56.005 1.00 14.45 302 SER A N 1
ATOM 2404 C CA . SER A 1 302 ? 23.430 5.105 55.739 1.00 16.66 302 SER A CA 1
ATOM 2405 C C . SER A 1 302 ? 22.515 4.108 56.431 1.00 16.25 302 SER A C 1
ATOM 2406 O O . SER A 1 302 ? 22.333 2.995 55.922 1.00 16.64 302 SER A O 1
ATOM 2409 N N . LYS A 1 303 ? 21.962 4.433 57.601 1.00 15.90 303 LYS A N 1
ATOM 2410 C CA . LYS A 1 303 ? 21.128 3.405 58.243 1.00 17.26 303 LYS A CA 1
ATOM 2411 C C . LYS A 1 303 ? 19.805 3.207 57.497 1.00 14.85 303 LYS A C 1
ATOM 2412 O O . LYS A 1 303 ? 19.162 2.179 57.756 1.00 17.81 303 LYS A O 1
ATOM 2418 N N . PHE A 1 304 ? 19.458 4.175 56.667 1.00 13.63 304 PHE A N 1
ATOM 2419 C CA . PHE A 1 304 ? 18.282 4.055 55.805 1.00 13.45 304 PHE A CA 1
ATOM 2420 C C . PHE A 1 304 ? 18.699 3.615 54.407 1.00 12.46 304 PHE A C 1
ATOM 2421 O O . PHE A 1 304 ? 17.867 3.608 53.512 1.00 13.14 304 PHE A O 1
ATOM 2429 N N . ASN A 1 305 ? 19.944 3.173 54.215 1.00 12.52 305 ASN A N 1
ATOM 2430 C CA . ASN A 1 305 ? 20.441 2.749 52.901 1.00 12.32 305 ASN A CA 1
ATOM 2431 C C . ASN A 1 305 ? 20.366 3.890 51.886 1.00 10.78 305 ASN A C 1
ATOM 2432 O O . ASN A 1 305 ? 20.185 3.667 50.697 1.00 12.67 305 ASN A O 1
ATOM 2437 N N . LEU A 1 306 ? 20.600 5.105 52.348 1.00 10.70 306 LEU A N 1
ATOM 2438 C CA . LEU A 1 306 ? 20.622 6.270 51.487 1.00 10.42 306 LEU A CA 1
ATOM 2439 C C . LEU A 1 306 ? 22.055 6.773 51.358 1.00 10.20 306 LEU A C 1
ATOM 2440 O O . LEU A 1 306 ? 22.908 6.564 52.216 1.00 14.27 306 LEU A O 1
ATOM 2445 N N . GLN A 1 307 ? 22.277 7.459 50.252 1.00 10.43 307 GLN A N 1
ATOM 2446 C CA . GLN A 1 307 ? 23.552 8.079 49.914 1.00 10.96 307 GLN A CA 1
ATOM 2447 C C . GLN A 1 307 ? 23.388 9.589 49.873 1.00 9.61 307 GLN A C 1
ATOM 2448 O O . GLN A 1 307 ? 22.352 10.043 49.394 1.00 10.67 307 GLN A O 1
ATOM 2454 N N . VAL A 1 308 ? 24.406 10.312 50.311 1.00 9.95 308 VAL A N 1
ATOM 2455 C CA . VAL A 1 308 ? 24.389 11.772 50.250 1.00 10.01 308 VAL A CA 1
ATOM 2456 C C . VAL A 1 308 ? 25.369 12.239 49.169 1.00 10.40 308 VAL A C 1
ATOM 2457 O O . VAL A 1 308 ? 26.535 11.829 49.163 1.00 13.56 308 VAL A O 1
ATOM 2461 N N . ARG A 1 309 ? 24.874 13.093 48.298 1.00 9.95 309 ARG A N 1
ATOM 2462 C CA . ARG A 1 309 ? 25.664 13.733 47.236 1.00 9.79 309 ARG A CA 1
ATOM 2463 C C . ARG A 1 309 ? 25.485 15.239 47.344 1.00 9.78 309 ARG A C 1
ATOM 2464 O O . ARG A 1 309 ? 24.599 15.753 48.030 1.00 10.30 309 ARG A O 1
ATOM 2472 N N . GLY A 1 310 ? 26.382 15.988 46.683 1.00 10.73 310 GLY A N 1
ATOM 2473 C CA . GLY A 1 310 ? 26.287 17.442 46.639 1.00 10.41 310 GLY A CA 1
ATOM 2474 C C . GLY A 1 310 ? 25.203 17.933 45.709 1.00 9.62 310 GLY A C 1
ATOM 2475 O O . GLY A 1 310 ? 24.533 17.174 45.003 1.00 10.49 310 GLY A O 1
ATOM 2476 N N . THR A 1 311 ? 25.058 19.256 45.693 1.00 10.34 311 THR A N 1
ATOM 2477 C CA . THR A 1 311 ? 23.945 19.836 44.928 1.00 10.64 311 THR A CA 1
ATOM 2478 C C . THR A 1 311 ? 24.047 19.627 43.428 1.00 9.72 311 THR A C 1
ATOM 2479 O O . THR A 1 311 ? 23.018 19.508 42.743 1.00 11.29 311 THR A O 1
ATOM 2483 N N . ARG A 1 312 ? 25.301 19.569 42.946 1.00 10.59 312 ARG A N 1
ATOM 2484 C CA . ARG A 1 312 ? 25.558 19.367 41.524 1.00 9.94 312 ARG A CA 1
ATOM 2485 C C . ARG A 1 312 ? 25.812 17.914 41.176 1.00 9.08 312 ARG A C 1
ATOM 2486 O O . ARG A 1 312 ? 26.158 17.580 40.045 1.00 11.39 312 ARG A O 1
ATOM 2501 N N . GLY A 1 313 ? 25.543 17.031 42.136 1.00 9.85 313 GLY A N 1
ATOM 2502 C CA . GLY A 1 313 ? 25.625 15.593 41.922 1.00 10.23 313 GLY A CA 1
ATOM 2503 C C . GLY A 1 313 ? 26.729 14.961 42.733 1.00 9.51 313 GLY A C 1
ATOM 2504 O O . GLY A 1 313 ? 27.335 15.559 43.634 1.00 9.99 313 GLY A O 1
ATOM 2505 N N . GLU A 1 314 ? 26.987 13.683 42.456 1.00 9.52 314 GLU A N 1
ATOM 2506 C CA . GLU A 1 314 ? 28.093 13.020 43.139 1.00 10.15 314 GLU A CA 1
ATOM 2507 C C . GLU A 1 314 ? 29.397 13.782 42.951 1.00 10.45 314 GLU A C 1
ATOM 2508 O O . GLU A 1 314 ? 29.644 14.442 41.934 1.00 11.41 314 GLU A O 1
ATOM 2514 N N . HIS A 1 315 ? 30.280 13.645 43.942 1.00 11.75 315 HIS A N 1
ATOM 2515 C CA . HIS A 1 315 ? 31.617 14.226 43.899 1.00 12.50 315 HIS A CA 1
ATOM 2516 C C . HIS A 1 315 ? 31.583 15.741 43.937 1.00 13.04 315 HIS A C 1
ATOM 2517 O O . HIS A 1 315 ? 32.565 16.392 43.552 1.00 18.26 315 HIS A O 1
ATOM 2524 N N . THR A 1 316 ? 30.493 16.299 44.448 1.00 12.78 316 THR A N 1
ATOM 2525 C CA . THR A 1 316 ? 30.395 17.751 44.619 1.00 13.67 316 THR A CA 1
ATOM 2526 C C . THR A 1 316 ? 29.951 18.072 46.039 1.00 12.83 316 THR A C 1
ATOM 2527 O O . THR A 1 316 ? 29.468 17.198 46.761 1.00 14.13 316 THR A O 1
ATOM 2531 N N . GLU A 1 317 ? 30.155 19.326 46.407 1.00 13.41 317 GLU A N 1
ATOM 2532 C CA . GLU A 1 317 ? 29.763 19.794 47.723 1.00 13.93 317 GLU A CA 1
ATOM 2533 C C . GLU A 1 317 ? 28.305 20.207 47.737 1.00 12.67 317 GLU A C 1
ATOM 2534 O O . GLU A 1 317 ? 27.690 20.564 46.742 1.00 12.44 317 GLU A O 1
ATOM 2540 N N . SER A 1 318 ? 27.754 20.226 48.957 1.00 13.56 318 SER A N 1
ATOM 2541 C CA . SER A 1 318 ? 26.493 20.920 49.136 1.00 13.37 318 SER A CA 1
ATOM 2542 C C . SER A 1 318 ? 26.676 22.418 48.942 1.00 13.31 318 SER A C 1
ATOM 2543 O O . SER A 1 318 ? 27.664 23.005 49.405 1.00 18.06 318 SER A O 1
ATOM 2548 N N . GLU A 1 319 ? 25.712 23.056 48.311 1.00 14.34 319 GLU A N 1
ATOM 2549 C CA . GLU A 1 319 ? 25.670 24.525 48.185 1.00 14.04 319 GLU A CA 1
ATOM 2550 C C . GLU A 1 319 ? 24.407 25.026 48.890 1.00 14.15 319 GLU A C 1
ATOM 2551 O O . GLU A 1 319 ? 23.327 24.468 48.700 1.00 14.32 319 GLU A O 1
ATOM 2557 N N . GLY A 1 320 ? 24.550 26.019 49.767 1.00 15.80 320 GLY A N 1
ATOM 2558 C CA . GLY A 1 320 ? 23.405 26.624 50.434 1.00 17.63 320 GLY A CA 1
ATOM 2559 C C . GLY A 1 320 ? 22.637 25.629 51.274 1.00 16.20 320 GLY A C 1
ATOM 2560 O O . GLY A 1 320 ? 21.433 25.762 51.496 1.00 19.65 320 GLY A O 1
ATOM 2561 N N . GLY A 1 321 ? 23.303 24.612 51.822 1.00 16.78 321 GLY A N 1
ATOM 2562 C CA . GLY A 1 321 ? 22.679 23.599 52.641 1.00 15.08 321 GLY A CA 1
ATOM 2563 C C . GLY A 1 321 ? 21.846 22.588 51.873 1.00 14.75 321 GLY A C 1
ATOM 2564 O O . GLY A 1 321 ? 21.062 21.883 52.506 1.00 15.45 321 GLY A O 1
ATOM 2565 N N . VAL A 1 322 ? 21.959 22.523 50.553 1.00 12.45 322 VAL A N 1
ATOM 2566 C CA . VAL A 1 322 ? 21.074 21.611 49.793 1.00 12.13 322 VAL A CA 1
ATOM 2567 C C . VAL A 1 322 ? 21.833 20.339 49.483 1.00 10.30 322 VAL A C 1
ATOM 2568 O O . VAL A 1 322 ? 22.887 20.370 48.843 1.00 13.68 322 VAL A O 1
ATOM 2572 N N . TYR A 1 323 ? 21.315 19.218 49.991 1.00 10.29 323 TYR A N 1
ATOM 2573 C CA . TYR A 1 323 ? 21.918 17.908 49.762 1.00 10.44 323 TYR A CA 1
ATOM 2574 C C . TYR A 1 323 ? 21.064 17.100 48.798 1.00 9.19 323 TYR A C 1
ATOM 2575 O O . TYR A 1 323 ? 19.831 17.218 48.819 1.00 10.33 323 TYR A O 1
ATOM 2584 N N . ASP A 1 324 ? 21.723 16.257 48.028 1.00 9.11 324 ASP A N 1
ATOM 2585 C CA . ASP A 1 324 ? 21.034 15.239 47.216 1.00 8.92 324 ASP A CA 1
ATOM 2586 C C . ASP A 1 324 ? 21.067 13.9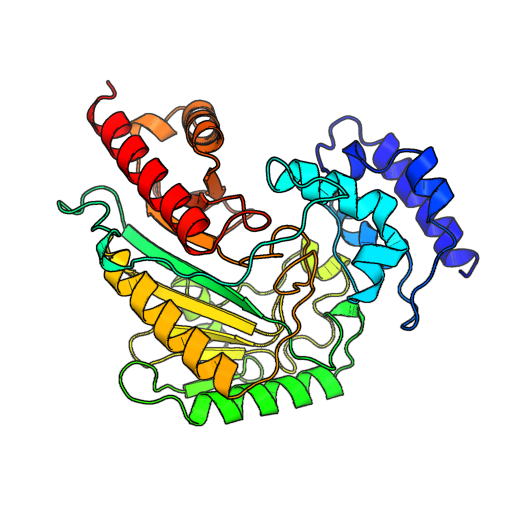47 48.034 1.00 8.98 324 ASP A C 1
ATOM 2587 O O . ASP A 1 324 ? 22.146 13.444 48.347 1.00 9.62 324 ASP A O 1
ATOM 2592 N N . ILE A 1 325 ? 19.882 13.470 48.424 1.00 8.83 325 ILE A N 1
ATOM 2593 C CA . ILE A 1 325 ? 19.827 12.234 49.201 1.00 9.50 325 ILE A CA 1
ATOM 2594 C C . ILE A 1 325 ? 18.967 11.246 48.423 1.00 8.81 325 ILE A C 1
ATOM 2595 O O . ILE A 1 325 ? 17.871 11.587 47.950 1.00 9.31 325 ILE A O 1
ATOM 2600 N N . SER A 1 326 ? 19.467 10.024 48.278 1.00 8.59 326 SER A N 1
ATOM 2601 C CA . SER A 1 326 ? 18.851 9.045 47.384 1.00 8.70 326 SER A CA 1
ATOM 2602 C C . SER A 1 326 ? 19.049 7.626 47.893 1.00 9.13 326 SER A C 1
ATOM 2603 O O . SER A 1 326 ? 19.896 7.334 48.733 1.00 9.71 326 SER A O 1
ATOM 2606 N N . ASN A 1 327 ? 18.225 6.702 47.372 1.00 9.01 327 ASN A N 1
ATOM 2607 C CA . ASN A 1 327 ? 18.545 5.303 47.624 1.00 9.94 327 ASN A CA 1
ATOM 2608 C C . ASN A 1 327 ? 19.902 4.979 47.024 1.00 9.16 327 ASN A C 1
ATOM 2609 O O . ASN A 1 327 ? 20.164 5.224 45.856 1.00 9.89 327 ASN A O 1
ATOM 2614 N N . LYS A 1 328 ? 20.724 4.284 47.803 1.00 9.51 328 LYS A N 1
ATOM 2615 C CA . LYS A 1 328 ? 22.022 3.787 47.333 1.00 9.40 328 LYS A CA 1
ATOM 2616 C C . LYS A 1 328 ? 21.887 2.481 46.571 1.00 8.92 328 LYS A C 1
ATOM 2617 O O . LYS A 1 328 ? 22.583 2.262 45.565 1.00 10.39 328 LYS A O 1
ATOM 2623 N N . ARG A 1 329 ? 21.005 1.592 47.014 1.00 10.40 329 ARG A N 1
ATOM 2624 C CA . ARG A 1 329 ? 20.913 0.246 46.454 1.00 10.21 329 ARG A CA 1
ATOM 2625 C C . ARG A 1 329 ? 20.029 0.225 45.207 1.00 9.60 329 ARG A C 1
ATOM 2626 O O . ARG A 1 329 ? 19.002 0.895 45.143 1.00 10.11 329 ARG A O 1
ATOM 2634 N N . ARG A 1 330 ? 20.471 -0.554 44.201 1.00 9.51 330 ARG A N 1
ATOM 2635 C CA . ARG A 1 330 ? 19.678 -0.628 42.981 1.00 9.49 330 ARG A CA 1
ATOM 2636 C C . ARG A 1 330 ? 19.436 -2.061 42.507 1.00 9.89 330 ARG A C 1
ATOM 2637 O O . ARG A 1 330 ? 18.527 -2.292 41.699 1.00 10.10 330 ARG A O 1
ATOM 2645 N N . LEU A 1 331 ? 20.241 -3.020 42.934 1.00 9.95 331 LEU A N 1
ATOM 2646 C CA . LEU A 1 331 ? 20.207 -4.409 42.491 1.00 10.07 331 LEU A CA 1
ATOM 2647 C C . LEU A 1 331 ? 19.803 -5.303 43.646 1.00 11.17 331 LEU A C 1
ATOM 2648 O O . LEU A 1 331 ? 20.245 -5.129 44.777 1.00 11.90 331 LEU A O 1
ATOM 2653 N N . GLY A 1 332 ? 18.994 -6.309 43.380 1.00 10.72 332 GLY A N 1
ATOM 2654 C CA . GLY A 1 332 ? 18.513 -7.231 44.397 1.00 11.81 332 GLY A CA 1
ATOM 2655 C C . GLY A 1 332 ? 17.333 -6.745 45.205 1.00 11.31 332 GLY A C 1
ATOM 2656 O O . GLY A 1 332 ? 17.022 -7.324 46.267 1.00 13.49 332 GLY A O 1
ATOM 2657 N N . LEU A 1 333 ? 16.634 -5.744 44.664 1.00 11.78 333 LEU A N 1
ATOM 2658 C CA . LEU A 1 333 ? 15.362 -5.244 45.222 1.00 10.72 333 LEU A CA 1
ATOM 2659 C C . LEU A 1 333 ? 14.576 -4.724 44.005 1.00 10.57 333 LEU A C 1
ATOM 2660 O O . LEU A 1 333 ? 15.163 -4.434 42.960 1.00 11.24 333 LEU A O 1
ATOM 2665 N N . THR A 1 334 ? 13.262 -4.699 44.100 1.00 11.22 334 THR A N 1
ATOM 2666 C CA . THR A 1 334 ? 12.457 -4.217 42.982 1.00 10.73 334 THR A CA 1
ATOM 2667 C C . THR A 1 334 ? 12.498 -2.704 42.877 1.00 10.50 334 THR A C 1
ATOM 2668 O O . THR A 1 334 ? 12.953 -1.995 43.780 1.00 10.56 334 THR A O 1
ATOM 2672 N N . GLU A 1 335 ? 12.032 -2.176 41.745 1.00 10.31 335 GLU A N 1
ATOM 2673 C CA . GLU A 1 335 ? 11.881 -0.744 41.557 1.00 9.84 335 GLU A CA 1
ATOM 2674 C C . GLU A 1 335 ? 11.057 -0.171 42.695 1.00 10.13 335 GLU A C 1
ATOM 2675 O O . GLU A 1 335 ? 11.418 0.855 43.259 1.00 10.23 335 GLU A O 1
ATOM 2681 N N . TYR A 1 336 ? 9.945 -0.823 43.031 1.00 10.37 336 TYR A N 1
ATOM 2682 C CA . TYR A 1 336 ? 9.108 -0.350 44.120 1.00 9.91 336 TYR A CA 1
ATOM 2683 C C . TYR A 1 336 ? 9.918 -0.291 45.416 1.00 10.31 336 TYR A C 1
ATOM 2684 O O . TYR A 1 336 ? 9.861 0.677 46.164 1.00 11.02 336 TYR A O 1
ATOM 2693 N N . GLN A 1 337 ? 10.667 -1.348 45.719 1.00 10.79 337 GLN A N 1
ATOM 2694 C CA . GLN A 1 337 ? 11.452 -1.356 46.950 1.00 11.04 337 GLN A CA 1
ATOM 2695 C C . GLN A 1 337 ? 12.506 -0.257 46.954 1.00 10.52 337 GLN A C 1
ATOM 2696 O O . GLN A 1 337 ? 12.766 0.334 48.008 1.00 11.43 337 GLN A O 1
ATOM 2702 N N . ALA A 1 338 ? 13.118 0.008 45.796 1.00 10.24 338 ALA A N 1
ATOM 2703 C CA . ALA A 1 338 ? 14.138 1.079 45.722 1.00 10.24 338 ALA A CA 1
ATOM 2704 C C . ALA A 1 338 ? 13.515 2.446 45.953 1.00 9.65 338 ALA A C 1
ATOM 2705 O O . ALA A 1 338 ? 14.046 3.231 46.754 1.00 10.74 338 ALA A O 1
ATOM 2707 N N . VAL A 1 339 ? 12.396 2.752 45.288 1.00 10.34 339 VAL A N 1
ATOM 2708 C CA . VAL A 1 339 ? 11.829 4.071 45.492 1.00 11.00 339 VAL A CA 1
ATOM 2709 C C . VAL A 1 339 ? 11.292 4.216 46.917 1.00 10.85 339 VAL A C 1
ATOM 2710 O O . VAL A 1 339 ? 11.392 5.280 47.532 1.00 10.83 339 VAL A O 1
ATOM 2714 N N . ARG A 1 340 ? 10.795 3.083 47.464 1.00 9.76 340 ARG A N 1
ATOM 2715 C CA . ARG A 1 340 ? 10.357 3.129 48.856 1.00 10.46 340 ARG A CA 1
ATOM 2716 C C . ARG A 1 340 ? 11.514 3.319 49.824 1.00 10.57 340 ARG A C 1
ATOM 2717 O O . ARG A 1 340 ? 11.317 3.941 50.872 1.00 10.68 340 ARG A O 1
ATOM 2725 N N . GLU A 1 341 ? 12.710 2.814 49.548 1.00 11.11 341 GLU A N 1
ATOM 2726 C CA . GLU A 1 341 ? 13.814 3.125 50.474 1.00 11.20 341 GLU A CA 1
ATOM 2727 C C . GLU A 1 341 ? 14.040 4.621 50.503 1.00 10.51 341 GLU A C 1
ATOM 2728 O O . GLU A 1 341 ? 14.233 5.154 51.606 1.00 11.60 341 GLU A O 1
ATOM 2734 N N . MET A 1 342 ? 13.970 5.294 49.358 1.00 10.74 342 MET A N 1
ATOM 2735 C CA . MET A 1 342 ? 14.113 6.768 49.418 1.00 10.86 342 MET A CA 1
ATOM 2736 C C . MET A 1 342 ? 12.943 7.418 50.159 1.00 9.63 342 MET A C 1
ATOM 2737 O O . MET A 1 342 ? 13.151 8.215 51.065 1.00 10.92 342 MET A O 1
ATOM 2742 N N . GLN A 1 343 ? 11.726 7.047 49.783 1.00 9.79 343 GLN A N 1
ATOM 2743 C CA . GLN A 1 343 ? 10.566 7.678 50.440 1.00 10.71 343 GLN A CA 1
ATOM 2744 C C . GLN A 1 343 ? 10.639 7.492 51.963 1.00 10.25 343 GLN A C 1
ATOM 2745 O O . GLN A 1 343 ? 10.472 8.445 52.721 1.00 11.16 343 GLN A O 1
ATOM 2751 N N . ASP A 1 344 ? 10.830 6.248 52.364 1.00 10.32 344 ASP A N 1
ATOM 2752 C CA . ASP A 1 344 ? 10.714 5.931 53.801 1.00 11.29 344 ASP A CA 1
ATOM 2753 C C . ASP A 1 344 ? 11.805 6.663 54.573 1.00 10.61 344 ASP A C 1
ATOM 2754 O O . ASP A 1 344 ? 11.561 7.185 55.660 1.00 11.79 344 ASP A O 1
ATOM 2759 N N . GLY A 1 345 ? 13.012 6.652 54.010 1.00 10.85 345 GLY A N 1
ATOM 2760 C CA . GLY A 1 345 ? 14.158 7.274 54.682 1.00 11.60 345 GLY A CA 1
ATOM 2761 C C . GLY A 1 345 ? 14.007 8.761 54.737 1.00 11.70 345 GLY A C 1
ATOM 2762 O O . GLY A 1 345 ? 14.319 9.362 55.777 1.00 12.02 345 GLY A O 1
ATOM 2763 N N . ILE A 1 346 ? 13.575 9.399 53.640 1.00 10.92 346 ILE A N 1
ATOM 2764 C CA . ILE A 1 346 ? 13.442 10.856 53.659 1.00 10.15 346 ILE A CA 1
ATOM 2765 C C . ILE A 1 346 ? 12.323 11.286 54.585 1.00 10.50 346 ILE A C 1
ATOM 2766 O O . ILE A 1 346 ? 12.500 12.247 55.307 1.00 11.44 346 ILE A O 1
ATOM 2771 N N . LEU A 1 347 ? 11.208 10.550 54.625 1.00 10.57 347 LEU A N 1
ATOM 2772 C CA . LEU A 1 347 ? 10.173 10.938 55.589 1.00 11.12 347 LEU A CA 1
ATOM 2773 C C . LEU A 1 347 ? 10.724 10.860 57.013 1.00 10.58 347 LEU A C 1
ATOM 2774 O O . LEU A 1 347 ? 10.450 11.754 57.823 1.00 12.20 347 LEU A O 1
ATOM 2779 N N . GLU A 1 348 ? 11.541 9.861 57.324 1.00 11.35 348 GLU A N 1
ATOM 2780 C CA . GLU A 1 348 ? 12.076 9.784 58.693 1.00 11.21 348 GLU A CA 1
ATOM 2781 C C . GLU A 1 348 ? 13.156 10.830 58.925 1.00 12.08 348 GLU A C 1
ATOM 2782 O O . GLU A 1 348 ? 13.250 11.395 60.024 1.00 13.49 348 GLU A O 1
ATOM 2788 N N . MET A 1 349 ? 13.999 11.136 57.923 1.00 11.64 349 MET A N 1
ATOM 2789 C CA . MET A 1 349 ? 14.990 12.205 58.166 1.00 12.21 349 MET A CA 1
ATOM 2790 C C . MET A 1 349 ? 14.332 13.550 58.407 1.00 11.58 349 MET A C 1
ATOM 2791 O O . MET A 1 349 ? 14.799 14.345 59.233 1.00 12.28 349 MET A O 1
ATOM 2796 N N . ILE A 1 350 ? 13.217 13.820 57.704 1.00 11.01 350 ILE A N 1
ATOM 2797 C CA . ILE A 1 350 ? 12.511 15.059 57.982 1.00 10.83 350 ILE A CA 1
ATOM 2798 C C . ILE A 1 350 ? 11.925 15.027 59.398 1.00 11.77 350 ILE A C 1
ATOM 2799 O O . ILE A 1 350 ? 12.027 16.027 60.114 1.00 13.64 350 ILE A O 1
ATOM 2804 N N . LYS A 1 351 ? 11.353 13.906 59.833 1.00 11.26 351 LYS A N 1
ATOM 2805 C CA . LYS A 1 351 ? 10.859 13.802 61.212 1.00 13.09 351 LYS A CA 1
ATOM 2806 C C . LYS A 1 351 ? 11.988 14.053 62.198 1.00 13.28 351 LYS A C 1
ATOM 2807 O O . LYS A 1 351 ? 11.812 14.763 63.199 1.00 15.81 351 LYS A O 1
ATOM 2813 N N . MET A 1 352 ? 13.148 13.461 61.944 1.00 13.08 352 MET A N 1
ATOM 2814 C CA . MET A 1 352 ? 14.283 13.672 62.849 1.00 14.54 352 MET A CA 1
ATOM 2815 C C . MET A 1 352 ? 14.747 15.120 62.845 1.00 14.90 352 MET A C 1
ATOM 2816 O O . MET A 1 352 ? 15.090 15.657 63.917 1.00 17.20 352 MET A O 1
ATOM 2821 N N . GLU A 1 353 ? 14.779 15.738 61.675 1.00 14.42 353 GLU A N 1
ATOM 2822 C CA . GLU A 1 353 ? 15.151 17.165 61.617 1.00 14.38 353 GLU A CA 1
ATOM 2823 C C . GLU A 1 353 ? 14.192 18.013 62.418 1.00 15.54 353 GLU A C 1
ATOM 2824 O O . GLU A 1 353 ? 14.639 18.881 63.205 1.00 18.02 353 GLU A O 1
ATOM 2830 N N . LYS A 1 354 ? 12.896 17.751 62.303 1.00 14.42 354 LYS A N 1
ATOM 2831 C CA . LYS A 1 354 ? 11.947 18.545 63.106 1.00 15.69 354 LYS A CA 1
ATOM 2832 C C . LYS A 1 354 ? 12.164 18.303 64.600 1.00 16.88 354 LYS A C 1
ATOM 2833 O O . LYS A 1 354 ? 11.961 19.217 65.409 1.00 22.69 354 LYS A O 1
ATOM 2839 N N . ALA A 1 355 ? 12.575 17.111 65.003 1.00 17.64 355 ALA A N 1
ATOM 2840 C CA . ALA A 1 355 ? 12.683 16.779 66.421 1.00 17.62 355 ALA A CA 1
ATOM 2841 C C . ALA A 1 355 ? 14.025 17.204 67.000 1.00 21.17 355 ALA A C 1
ATOM 2842 O O . ALA A 1 355 ? 14.204 17.130 68.229 1.00 25.67 355 ALA A O 1
ATOM 2844 N N . ALA A 1 356 ? 14.961 17.594 66.158 1.00 20.81 356 ALA A N 1
ATOM 2845 C CA . ALA A 1 356 ? 16.334 17.824 66.621 1.00 23.76 356 ALA A CA 1
ATOM 2846 C C . ALA A 1 356 ? 16.408 19.166 67.336 1.00 25.39 356 ALA A C 1
ATOM 2847 O O . ALA A 1 356 ? 15.657 20.084 67.035 1.00 26.76 356 ALA A O 1
ATOM 2849 N N . ALA A 1 357 ? 17.375 19.244 68.225 1.00 31.88 357 ALA A N 1
ATOM 2850 C CA . ALA A 1 357 ? 17.549 20.451 69.031 1.00 37.92 357 ALA A CA 1
ATOM 2851 C C . ALA A 1 357 ? 18.132 21.586 68.210 1.00 39.92 357 ALA A C 1
ATOM 2852 O O . ALA A 1 357 ? 17.767 22.753 68.448 1.00 45.48 357 ALA A O 1
#

Radius of gyration: 20.0 Å; Cα contacts (8 Å, |Δi|>4): 719; chains: 1; bounding box: 54×47×55 Å

Nearest PDB structures (foldseek):
  1sd0-assembly1_A  TM=1.001E+00  e=4.254E-71  Limulus polyphemus
  5j99-assembly1_A  TM=1.000E+00  e=6.763E-71  Limulus polyphemus
  1p50-assembly1_A  TM=1.001E+00  e=2.420E-70  Limulus polyphemus
  1p52-assembly1_A  TM=1.000E+00  e=2.034E-70  Limulus polyphemus
  1rl9-assembly1_A  TM=9.986E-01  e=8.527E-71  Limulus polyphemus

Sequence (356 aa):
VDQATLDKLEAGFKKLQEASDCKSLLKKHLTKDVFDSIKNKKTGMGATLLDVIQSGVENLDSGVGIYAPDAESYRTFGPLFDPIIDDYHGGFKLTDKHPPKQWGDINTLVGLDPAGQFIISTRVRCGRSLQGYPFNPCLTAEQYKEMEEKVSSTLSSMEDELKGTYYPLTGMSKATQQQLIDDHFLFKEGDRFLQTANACRYWPTGRGIFHNDAKTFLVWVNEEDHLRIISMQKGGDLKTVYKRLVTAVDNIESKLPFSHDDRFGFLTFCPTNLGTTMRASVHIQLPKLAKDRKVLEDIASKFNLQVRGTRGEHTESEGGVYDISNKRRLGLTEYQAVREMQDGILEMIKMEKAAA

Secondary structure (DSSP, 8-state):
--HHHHHHHHHHHHHHHH-TT---HHHHH--HHHHHHHTT-B-TT--BHHHHHHHHHH-TT-SS----SSSTHHHHTHHHHHHHHHHHTT---TT--PPPP----GGG--BS-TT-SSEEEEEEEEEE-BTT---GGG--HHHHHHHHHHHHHHHTT--GGG-EEEEESTT--HHHHHHHHHTT-SPPS--HHHHHTT-STTTTTT-EEEEETTSSEEEEESSSSSEEEEEEEESSBHHHHHHHHHHHHHHHHTTS-B-EETTTEE--SSGGG-BT--EEEEEE--HHHHHSHHHHHHHHHHTTEEEEBTTBTT---BTTBEEEEE---SSS-HHHHHHHHHHHHHHHHHHHHH--